Protein 4HEQ (pdb70)

B-factor: mean 12.73, std 6.83, range [4.08, 64.42]

InterPro domains:
  IPR001094 Flavodoxin-like [PR00369] (5-18)
  IPR001094 Flavodoxin-like [PR00369] (54-65)
  IPR001094 Flavodoxin-like [PR00369] (85-95)
  IPR001094 Flavodoxin-like [PR00369] (109-128)
  IPR001226 Flavodoxin, conserved site [PS00201] (6-22)
  IPR008254 Flavodoxin/nitric oxide synthase [PF00258] (6-133)
  IPR008254 Flavodoxin/nitric oxide synthase [PS50902] (4-143)
  IPR010087 Flavodoxin, short chain [TIGR01753] (5-141)
  IPR029039 Flavoprotein-like superfamily [G3DSA:3.40.50.360] (1-146)
  IPR029039 Flavoprotein-like superfamily [SSF52218] (3-142)
  IPR050619 Flavodoxin [PTHR42809] (2-120)

Foldseek 3Di:
DEEEEEEFDDPCQLVVLSVLLCVLCVVVPYHYDYYYLLPDAQAQQCPPGQEYEYEWEFDDPPDTDTRVSCVRCQVVVLRNPQAAHEYEYEYEAAPVDPCQRVVSVSSVVVSVVSHHHHQDDHYGAHPHRDSVSSNVVSVSNVVSD/DEEEEEEQDDPCQQVVLQVLLQVLCVVVPHHYDYYYLLPDAAAQQCPPGQEYEYEWEFDDDLDTDTRVSCVRCLVVNLRHPQAAHEYEYEYEAAVVDDCQRVVRVVSVVSSVVSHHDYQDHHYGAHPHRDSVSSVVVSVSNVVRD

Structure (mmCIF, N/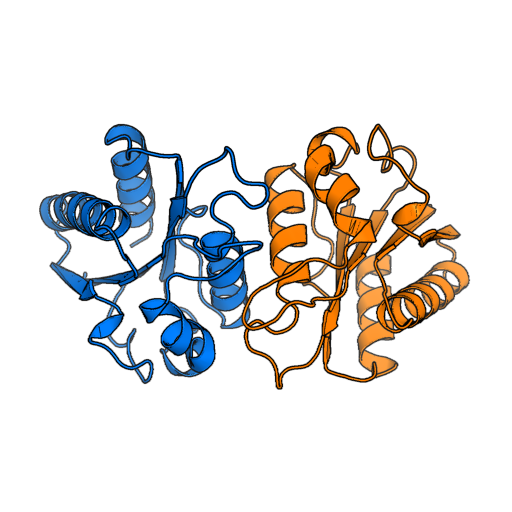CA/C/O backbone):
data_4HEQ
#
_entry.id   4HEQ
#
_cell.length_a   50.198
_cell.length_b   60.366
_cell.length_c   76.246
_cell.angle_alpha   90.00
_cell.angle_beta   90.00
_cell.angle_gamma   90.00
#
_symmetry.space_group_name_H-M   'P 21 21 21'
#
loop_
_entity.id
_entity.type
_entity.pdbx_description
1 polymer Flavodoxin
2 non-polymer 'FLAVIN MONONUCLEOTIDE'
3 water water
#
loop_
_atom_site.group_PDB
_atom_site.id
_atom_site.type_symbol
_atom_site.label_atom_id
_atom_site.label_alt_id
_atom_site.label_comp_id
_atom_site.label_asym_id
_atom_site.label_entity_id
_atom_site.label_seq_id
_atom_site.pdbx_PDB_ins_code
_atom_site.Cartn_x
_atom_site.Cartn_y
_atom_site.Cartn_z
_atom_site.occupancy
_atom_site.B_iso_or_equiv
_atom_site.auth_seq_id
_atom_site.auth_comp_id
_atom_site.auth_asym_id
_atom_site.auth_atom_id
_atom_site.pdbx_PDB_model_num
ATOM 1 N N . PRO A 1 2 ? 44.241 -20.035 47.528 1.00 23.18 2 PRO A N 1
ATOM 2 C CA . PRO A 1 2 ? 43.866 -20.408 46.148 1.00 20.74 2 PRO A CA 1
ATOM 3 C C . PRO A 1 2 ? 44.950 -20.113 45.179 1.00 18.87 2 PRO A C 1
ATOM 4 O O . PRO A 1 2 ? 45.831 -19.268 45.423 1.00 20.47 2 PRO A O 1
ATOM 8 N N . LYS A 1 3 ? 44.859 -20.791 44.021 1.00 16.05 3 LYS A N 1
ATOM 9 C CA . LYS A 1 3 ? 45.940 -20.706 43.062 1.00 15.37 3 LYS A CA 1
ATOM 10 C C . LYS A 1 3 ? 45.398 -20.170 41.707 1.00 11.46 3 LYS A C 1
ATOM 11 O O . LYS A 1 3 ? 44.262 -20.597 41.267 1.00 12.83 3 LYS A O 1
ATOM 17 N N . ALA A 1 4 ? 46.106 -19.219 41.142 1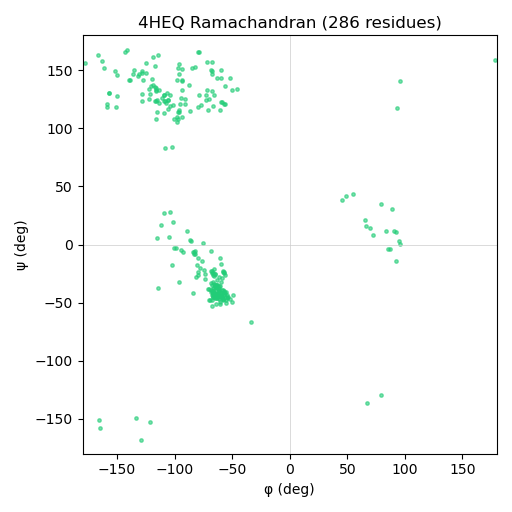.00 12.09 4 ALA A N 1
ATOM 18 C CA . ALA A 1 4 ? 45.734 -18.576 39.869 1.00 9.87 4 ALA A CA 1
ATOM 19 C C . ALA A 1 4 ? 46.848 -18.913 38.876 1.00 11.35 4 ALA A C 1
ATOM 20 O O . ALA A 1 4 ? 48.075 -18.838 39.221 1.00 11.83 4 ALA A O 1
ATOM 22 N N . LEU A 1 5 ? 46.499 -19.362 37.650 1.00 9.52 5 LEU A N 1
ATOM 23 C CA . LEU A 1 5 ? 47.429 -19.471 36.528 1.00 9.60 5 LEU A CA 1
ATOM 24 C C . LEU A 1 5 ? 47.173 -18.343 35.577 1.00 9.22 5 LEU A C 1
ATOM 25 O O . LEU A 1 5 ? 45.985 -18.108 35.218 1.00 9.01 5 LEU A O 1
ATOM 30 N N . ILE A 1 6 ? 48.199 -17.594 35.200 1.00 8.00 6 ILE A N 1
ATOM 31 C CA . ILE A 1 6 ? 48.121 -16.568 34.182 1.00 8.41 6 ILE A CA 1
ATOM 32 C C . ILE A 1 6 ? 48.999 -16.997 33.057 1.00 9.11 6 ILE A C 1
ATOM 33 O O . ILE A 1 6 ? 50.223 -17.051 33.221 1.00 11.00 6 ILE A O 1
ATOM 38 N N . VAL A 1 7 ? 48.441 -17.288 31.878 1.00 9.17 7 VAL A N 1
ATOM 39 C CA . VAL A 1 7 ? 49.144 -17.816 30.718 1.00 9.02 7 VAL A CA 1
ATOM 40 C C . VAL A 1 7 ? 49.080 -16.724 29.658 1.00 7.83 7 VAL A C 1
ATOM 41 O O . VAL A 1 7 ? 47.897 -16.436 29.267 1.00 8.45 7 VAL A O 1
ATOM 45 N N . TYR A 1 8 ? 50.169 -16.201 29.119 1.00 8.49 8 TYR A N 1
ATOM 46 C CA . TYR A 1 8 ? 50.096 -15.070 28.150 1.00 8.09 8 TYR A CA 1
ATOM 47 C C . TYR A 1 8 ? 50.856 -15.342 26.912 1.00 7.52 8 TYR A C 1
ATOM 48 O O . TYR A 1 8 ? 51.899 -15.994 26.906 1.00 8.17 8 TYR A O 1
ATOM 57 N N . GLY A 1 9 ? 50.332 -14.753 25.827 1.00 7.62 9 GLY A N 1
ATOM 58 C CA . GLY A 1 9 ? 51.061 -14.681 24.507 1.00 7.02 9 GLY A CA 1
ATOM 59 C C . GLY A 1 9 ? 51.324 -13.220 24.253 1.00 7.23 9 GLY A C 1
ATOM 60 O O . GLY A 1 9 ? 50.435 -12.399 24.282 1.00 7.48 9 GLY A O 1
ATOM 61 N N . SER A 1 10 ? 52.632 -12.907 24.050 1.00 7.77 10 SER A N 1
ATOM 62 C CA . SER A 1 10 ? 53.040 -11.507 23.874 1.00 8.89 10 SER A CA 1
ATOM 63 C C . SER A 1 10 ? 54.266 -11.443 22.993 1.00 8.94 10 SER A C 1
ATOM 64 O O . SER A 1 10 ? 55.263 -12.107 23.285 1.00 11.31 10 SER A O 1
ATOM 67 N N . THR A 1 11 ? 54.224 -10.628 21.939 1.00 8.72 11 THR A N 1
ATOM 68 C CA . THR A 1 11 ? 55.403 -10.496 21.069 1.00 10.79 11 THR A CA 1
ATOM 69 C C . THR A 1 11 ? 56.270 -9.318 21.404 1.00 11.02 11 THR A C 1
ATOM 70 O O . THR A 1 11 ? 57.519 -9.442 21.379 1.00 13.31 11 THR A O 1
ATOM 74 N N . THR A 1 12 ? 55.688 -8.252 21.885 1.00 10.92 12 THR A N 1
ATOM 75 C CA . THR A 1 12 ? 56.516 -7.035 22.289 1.00 13.51 12 THR A CA 1
ATOM 76 C C . THR A 1 12 ? 56.486 -6.718 23.741 1.00 13.76 12 THR A C 1
ATOM 77 O O . THR A 1 12 ? 57.077 -5.709 24.202 1.00 17.64 12 THR A O 1
ATOM 81 N N . GLY A 1 13 ? 55.852 -7.589 24.543 1.00 11.57 13 GLY A N 1
ATOM 82 C CA . GLY A 1 13 ? 55.900 -7.486 25.989 1.00 10.41 13 GLY A CA 1
ATOM 83 C C . GLY A 1 13 ? 54.747 -6.766 26.624 1.00 9.82 13 GLY A C 1
ATOM 84 O O . GLY A 1 13 ? 54.608 -6.658 27.833 1.00 10.69 13 GLY A O 1
ATOM 85 N N . ASN A 1 14 ? 53.794 -6.298 25.816 1.00 11.30 14 ASN A N 1
ATOM 86 C CA . ASN A 1 14 ? 52.690 -5.554 26.402 1.00 10.93 14 ASN A CA 1
ATOM 87 C C . ASN A 1 14 ? 51.726 -6.379 27.235 1.00 10.67 14 ASN A C 1
ATOM 88 O O . ASN A 1 14 ? 51.389 -6.114 28.393 1.00 11.07 14 ASN A O 1
ATOM 93 N N . THR A 1 15 ? 51.321 -7.509 26.662 1.00 10.02 15 THR A N 1
ATOM 94 C CA . THR A 1 15 ? 50.379 -8.399 27.395 1.00 9.16 15 THR A CA 1
ATOM 95 C C . THR A 1 15 ? 51.134 -9.105 28.502 1.00 8.82 15 THR A C 1
ATOM 96 O O . THR A 1 15 ? 50.546 -9.352 29.574 1.00 8.37 15 THR A O 1
ATOM 100 N N . GLU A 1 16 ? 52.433 -9.327 28.275 1.00 9.10 16 GLU A N 1
ATOM 101 C CA . GLU A 1 16 ? 53.285 -9.834 29.382 1.00 9.77 16 GLU A CA 1
ATOM 102 C C . GLU A 1 16 ? 53.280 -8.882 30.614 1.00 8.88 16 GLU A C 1
ATOM 103 O O . GLU A 1 16 ? 53.110 -9.348 31.748 1.00 9.54 16 GLU A O 1
ATOM 109 N N . GLY A 1 17 ? 53.448 -7.610 30.312 1.00 8.65 17 GLY A N 1
ATOM 110 C CA . GLY A 1 17 ? 53.466 -6.613 31.401 1.00 11.29 17 GLY A CA 1
ATOM 111 C C . GLY A 1 17 ? 52.106 -6.558 32.086 1.00 10.16 17 GLY A C 1
ATOM 112 O O . GLY A 1 17 ? 51.956 -6.408 33.271 1.00 11.28 17 GLY A O 1
ATOM 113 N N . VAL A 1 18 ? 50.999 -6.739 31.364 1.00 10.17 18 VAL A N 1
ATOM 114 C CA . VAL A 1 18 ? 49.656 -6.766 31.965 1.00 10.15 18 VAL A CA 1
ATOM 115 C C . VAL A 1 18 ? 49.520 -7.973 32.839 1.00 9.41 18 VAL A C 1
ATOM 116 O O . VAL A 1 18 ? 48.996 -7.935 33.959 1.00 9.52 18 VAL A O 1
ATOM 120 N N . ALA A 1 19 ? 49.975 -9.123 32.324 1.00 9.22 19 ALA A N 1
ATOM 121 C CA . ALA A 1 19 ? 50.012 -10.377 33.121 1.00 9.43 19 ALA A CA 1
ATOM 122 C C . ALA A 1 19 ? 50.719 -10.152 34.463 1.00 9.64 19 ALA A C 1
ATOM 123 O O . ALA A 1 19 ? 50.223 -10.584 35.521 1.00 9.40 19 ALA A O 1
ATOM 125 N N . GLU A 1 20 ? 51.880 -9.499 34.408 1.00 10.22 20 GLU A N 1
ATOM 126 C CA . GLU A 1 20 ? 52.686 -9.216 35.661 1.00 9.95 20 GLU A CA 1
ATOM 127 C C . GLU A 1 20 ? 51.858 -8.302 36.557 1.00 9.02 20 GLU A C 1
ATOM 128 O O . GLU A 1 20 ? 51.822 -8.524 37.793 1.00 10.25 20 GLU A O 1
ATOM 134 N N . ALA A 1 21 ? 51.212 -7.289 36.043 1.00 9.61 21 ALA A N 1
ATOM 135 C CA . ALA A 1 21 ? 50.458 -6.321 36.875 1.00 9.96 21 ALA A CA 1
ATOM 136 C C . ALA A 1 21 ? 49.254 -7.002 37.556 1.00 10.62 21 ALA A C 1
ATOM 137 O O . ALA A 1 21 ? 48.959 -6.778 38.710 1.00 11.48 21 ALA A O 1
ATOM 139 N N . ILE A 1 22 ? 48.545 -7.869 36.835 1.00 11.43 22 ILE A N 1
ATOM 140 C CA . ILE A 1 22 ? 47.482 -8.652 37.420 1.00 9.51 22 ILE A CA 1
ATOM 141 C C . ILE A 1 22 ? 47.973 -9.580 38.489 1.00 10.04 22 ILE A C 1
ATOM 142 O O . ILE A 1 22 ? 47.412 -9.662 39.602 1.00 9.90 22 ILE A O 1
ATOM 147 N N . ALA A 1 23 ? 49.067 -10.273 38.201 1.00 9.17 23 ALA A N 1
ATOM 148 C CA . ALA A 1 23 ? 49.669 -11.177 39.164 1.00 11.28 23 ALA A CA 1
ATOM 149 C C . ALA A 1 23 ? 50.035 -10.428 40.479 1.00 10.69 23 ALA A C 1
ATOM 150 O O . ALA A 1 23 ? 49.844 -11.028 41.551 1.00 11.42 23 ALA A O 1
ATOM 152 N N . LYS A 1 24 ? 50.601 -9.237 40.376 1.00 10.05 24 LYS A N 1
ATOM 153 C CA . LYS A 1 24 ? 50.951 -8.431 41.614 1.00 10.11 24 LYS A CA 1
ATOM 154 C C . LYS A 1 24 ? 49.720 -8.255 42.474 1.00 9.73 24 LYS A C 1
ATOM 155 O O . LYS A 1 24 ? 49.774 -8.455 43.717 1.00 10.68 24 LYS A O 1
ATOM 161 N N . THR A 1 25 ? 48.617 -7.867 41.843 1.00 9.28 25 THR A N 1
ATOM 162 C CA . THR A 1 25 ? 47.373 -7.659 42.590 1.00 10.11 25 THR A CA 1
ATOM 163 C C . THR A 1 25 ? 46.896 -8.931 43.277 1.00 9.87 25 THR A C 1
ATOM 164 O O . THR A 1 25 ? 46.593 -8.987 44.492 1.00 10.72 25 THR A O 1
ATOM 168 N N . LEU A 1 26 ? 46.818 -10.044 42.471 1.00 9.80 26 LEU A N 1
ATOM 169 C CA . LEU A 1 26 ? 46.337 -11.302 42.980 1.00 10.67 26 LEU A CA 1
ATOM 170 C C . LEU A 1 26 ? 47.191 -11.793 44.122 1.00 12.06 26 LEU A C 1
ATOM 171 O O . LEU A 1 26 ? 46.656 -12.242 45.194 1.00 11.32 26 LEU A O 1
ATOM 176 N N . ASN A 1 27 ? 48.519 -11.676 43.947 1.00 10.03 27 ASN A N 1
ATOM 177 C CA . ASN A 1 27 ? 49.474 -12.150 45.002 1.00 10.31 27 ASN A CA 1
ATOM 178 C C . ASN A 1 27 ? 49.303 -11.246 46.259 1.00 11.09 27 ASN A C 1
ATOM 179 O O . ASN A 1 27 ? 49.235 -11.788 47.359 1.00 11.91 27 ASN A O 1
ATOM 184 N N . SER A 1 28 ? 49.124 -9.923 46.080 1.00 9.77 28 SER A N 1
ATOM 185 C CA . SER A 1 28 ? 48.958 -9.042 47.283 1.00 11.20 28 SER A CA 1
ATOM 186 C C . SER A 1 28 ? 47.666 -9.358 48.005 1.00 11.58 28 SER A C 1
ATOM 187 O O . SER A 1 28 ? 47.556 -9.179 49.245 1.00 12.90 28 SER A O 1
ATOM 190 N N . GLU A 1 29 ? 46.653 -9.887 47.310 1.00 11.90 29 GLU A N 1
ATOM 191 C CA . GLU A 1 29 ? 45.347 -10.290 47.892 1.00 14.18 29 GLU A CA 1
ATOM 192 C C . GLU A 1 29 ? 45.383 -11.764 48.371 1.00 12.25 29 GLU A C 1
ATOM 193 O O . GLU A 1 29 ? 44.299 -12.357 48.626 1.00 17.47 29 GLU A O 1
ATOM 199 N N . GLY A 1 30 ? 46.541 -12.398 48.441 1.00 12.25 30 GLY A N 1
ATOM 200 C CA . GLY A 1 30 ? 46.618 -13.750 49.020 1.00 12.90 30 GLY A CA 1
ATOM 201 C C . GLY A 1 30 ? 46.562 -14.955 48.135 1.00 14.55 30 GLY A C 1
ATOM 202 O O . GLY A 1 30 ? 46.676 -16.122 48.620 1.00 17.52 30 GLY A O 1
ATOM 203 N N . MET A 1 31 ? 46.513 -14.738 46.823 1.00 12.78 31 MET A N 1
ATOM 204 C CA . MET A 1 31 ? 46.581 -15.875 45.884 1.00 12.88 31 MET A CA 1
ATOM 205 C C . MET A 1 31 ? 48.004 -16.308 45.658 1.00 15.51 31 MET A C 1
ATOM 206 O O . MET A 1 31 ? 48.968 -15.496 45.778 1.00 16.65 31 MET A O 1
ATOM 211 N N . GLU A 1 32 ? 48.197 -17.574 45.325 1.00 15.18 32 GLU A N 1
ATOM 212 C CA . GLU A 1 32 ? 49.483 -18.015 44.848 1.00 15.41 32 GLU A CA 1
ATOM 213 C C . GLU A 1 32 ? 49.361 -17.995 43.309 1.00 14.68 32 GLU A C 1
ATOM 214 O O . GLU A 1 32 ? 48.508 -18.695 42.788 1.00 15.98 32 GLU A O 1
ATOM 220 N N . THR A 1 33 ? 50.112 -17.123 42.698 1.00 13.18 33 THR A N 1
ATOM 221 C CA . THR A 1 33 ? 49.958 -16.938 41.230 1.00 14.00 33 THR A CA 1
ATOM 222 C C . THR A 1 33 ? 51.107 -17.530 40.464 1.00 13.90 33 THR A C 1
ATOM 223 O O . THR A 1 33 ? 52.279 -17.152 40.708 1.00 19.18 33 THR A O 1
ATOM 227 N N . THR A 1 34 ? 50.808 -18.318 39.466 1.00 11.71 34 THR A N 1
ATOM 228 C CA . THR A 1 34 ? 51.878 -18.845 38.573 1.00 12.16 34 THR A CA 1
ATOM 229 C C . THR A 1 34 ? 51.764 -18.066 37.254 1.00 11.11 34 THR A C 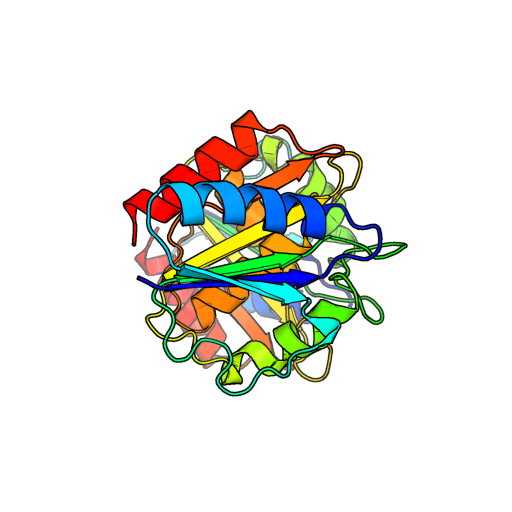1
ATOM 230 O O . THR A 1 34 ? 50.585 -18.053 36.677 1.00 11.35 34 THR A O 1
ATOM 234 N N . VAL A 1 35 ? 52.781 -17.409 36.766 1.00 9.87 35 VAL A N 1
ATOM 235 C CA . VAL A 1 35 ? 52.758 -16.692 35.531 1.00 11.05 35 VAL A CA 1
ATOM 236 C C . VAL A 1 35 ? 53.581 -17.415 34.541 1.00 11.24 35 VAL A C 1
ATOM 237 O O . VAL A 1 35 ? 54.763 -17.711 34.798 1.00 12.13 35 VAL A O 1
ATOM 241 N N . VAL A 1 36 ? 53.062 -17.693 33.365 1.00 10.77 36 VAL A N 1
ATOM 242 C CA . VAL A 1 36 ? 53.814 -18.444 32.382 1.00 11.81 36 VAL A CA 1
ATOM 243 C C . VAL A 1 36 ? 53.591 -17.871 31.012 1.00 9.32 36 VAL A C 1
ATOM 244 O O . VAL A 1 36 ? 52.438 -17.512 30.613 1.00 8.86 36 VAL A O 1
ATOM 248 N N . ASN A 1 37 ? 54.633 -17.841 30.206 1.00 9.01 37 ASN A N 1
ATOM 249 C CA . ASN A 1 37 ? 54.513 -17.517 28.791 1.00 8.06 37 ASN A CA 1
ATOM 250 C C . ASN A 1 37 ? 54.012 -18.735 28.062 1.00 8.79 37 ASN A C 1
ATOM 251 O O . ASN A 1 37 ? 54.559 -19.875 28.196 1.00 8.98 37 ASN A O 1
ATOM 256 N N . VAL A 1 38 ? 52.949 -18.526 27.272 1.00 7.77 38 VAL A N 1
ATOM 257 C CA . VAL A 1 38 ? 52.358 -19.624 26.517 1.00 8.53 38 VAL A CA 1
ATOM 258 C C . VAL A 1 38 ? 53.382 -20.289 25.570 1.00 8.02 38 VAL A C 1
ATOM 259 O O . VAL A 1 38 ? 53.223 -21.496 25.236 1.00 9.43 38 VAL A O 1
ATOM 263 N N . ALA A 1 39 ? 54.446 -19.579 25.157 1.00 8.38 39 ALA A N 1
ATOM 264 C CA . ALA A 1 39 ? 55.520 -20.219 24.353 1.00 8.60 39 ALA A CA 1
ATOM 265 C C . ALA A 1 39 ? 56.126 -21.411 25.087 1.00 10.83 39 ALA A C 1
ATOM 266 O O . ALA A 1 39 ? 56.670 -22.273 24.363 1.00 12.95 39 ALA A O 1
ATOM 268 N N . ASP A 1 40 ? 56.050 -21.463 26.394 1.00 10.88 40 ASP A N 1
ATOM 269 C CA . ASP A 1 40 ? 56.779 -22.504 27.169 1.00 12.66 40 ASP A CA 1
ATOM 270 C C . ASP A 1 40 ? 55.884 -23.663 27.563 1.00 15.77 40 ASP A C 1
ATOM 271 O O . ASP A 1 40 ? 56.388 -24.575 28.255 1.00 19.40 40 ASP A O 1
ATOM 276 N N . VAL A 1 41 ? 54.594 -23.655 27.264 1.00 13.36 41 VAL A N 1
ATOM 277 C CA . VAL A 1 41 ? 53.679 -24.677 27.779 1.00 14.83 41 VAL A CA 1
ATOM 278 C C . VAL A 1 41 ? 53.165 -25.502 26.643 1.00 12.87 41 VAL A C 1
ATOM 279 O O . VAL A 1 41 ? 53.234 -25.114 25.527 1.00 15.19 41 VAL A O 1
ATOM 283 N N . THR A 1 42 ? 52.604 -26.680 26.954 1.00 13.94 42 THR A N 1
ATOM 284 C CA . THR A 1 42 ? 51.731 -27.406 26.051 1.00 14.13 42 THR A CA 1
ATOM 285 C C . THR A 1 42 ? 50.324 -27.540 26.663 1.00 10.80 42 THR A C 1
ATOM 286 O O . THR A 1 42 ? 50.171 -27.405 27.866 1.00 12.72 42 THR A O 1
ATOM 290 N N . ALA A 1 43 ? 49.299 -27.669 25.835 1.00 11.19 43 ALA A N 1
ATOM 291 C CA . ALA A 1 43 ? 47.931 -27.608 26.278 1.00 9.78 43 ALA A CA 1
ATOM 292 C C . ALA A 1 43 ? 47.494 -28.661 27.310 1.00 8.59 43 ALA A C 1
ATOM 293 O O . ALA A 1 43 ? 46.738 -28.378 28.211 1.00 8.66 43 ALA A O 1
ATOM 295 N N . PRO A 1 44 ? 47.887 -29.956 27.116 1.00 9.05 44 PRO A N 1
ATOM 296 C CA . PRO A 1 44 ? 47.231 -30.999 27.919 1.00 9.31 44 PRO A CA 1
ATOM 297 C C . PRO A 1 44 ? 47.322 -30.817 29.386 1.00 10.47 44 PRO A C 1
ATOM 298 O O . PRO A 1 44 ? 48.410 -30.710 29.951 1.00 10.15 44 PRO A O 1
ATOM 302 N N . GLY A 1 45 ? 46.155 -30.730 30.040 1.00 9.79 45 GLY A N 1
ATOM 303 C CA . GLY A 1 45 ? 46.175 -30.586 31.487 1.00 11.12 45 GLY A CA 1
ATOM 304 C C . GLY A 1 45 ? 46.619 -29.255 32.082 1.00 10.22 45 GLY A C 1
ATOM 305 O O . GLY A 1 45 ? 46.774 -29.145 33.303 1.00 11.28 45 GLY A O 1
ATOM 306 N N . LEU A 1 46 ? 46.807 -28.255 31.214 1.00 9.64 46 LEU A N 1
ATOM 307 C CA . LEU A 1 46 ? 47.332 -26.942 31.676 1.00 10.04 46 LEU A CA 1
ATOM 308 C C . LEU A 1 46 ? 46.597 -26.398 32.898 1.00 9.32 46 LEU A C 1
ATOM 309 O O . LEU A 1 46 ? 47.233 -25.818 33.775 1.00 9.59 46 LEU A O 1
ATOM 314 N N . ALA A 1 47 ? 45.270 -26.485 32.913 1.00 9.79 47 ALA A N 1
ATOM 315 C CA . ALA A 1 47 ? 44.492 -25.824 33.957 1.00 9.71 47 ALA A CA 1
ATOM 316 C C . ALA A 1 47 ? 44.385 -26.616 35.244 1.00 11.17 47 ALA A C 1
ATOM 317 O O . ALA A 1 47 ? 43.756 -26.117 36.188 1.00 11.42 47 ALA A O 1
ATOM 319 N N . GLU A 1 48 ? 44.879 -27.845 35.242 1.00 11.37 48 GLU A N 1
ATOM 320 C CA . GLU A 1 48 ? 44.590 -28.717 36.377 1.00 12.79 48 GLU A CA 1
ATOM 321 C C . GLU A 1 48 ? 45.242 -28.242 37.641 1.00 12.50 48 GLU A C 1
ATOM 322 O O . GLU A 1 48 ? 46.344 -27.816 37.669 1.00 11.92 48 GLU A O 1
ATOM 328 N N . GLY A 1 49 ? 44.400 -28.211 38.696 1.00 15.79 49 GLY A N 1
ATOM 329 C CA . GLY A 1 49 ? 44.783 -27.710 39.996 1.00 18.63 49 GLY A CA 1
ATOM 330 C C . GLY A 1 49 ? 44.667 -26.236 40.249 1.00 20.80 49 GLY A C 1
ATOM 331 O O . GLY A 1 49 ? 44.990 -25.750 41.362 1.00 21.54 49 GLY A O 1
ATOM 332 N N . TYR A 1 50 ? 44.278 -25.430 39.227 1.00 13.53 50 TYR A N 1
ATOM 333 C CA . TYR A 1 50 ? 44.119 -24.003 39.490 1.00 12.43 50 TYR A CA 1
ATOM 334 C C . TYR A 1 50 ? 42.715 -23.675 39.783 1.00 12.04 50 TYR A C 1
ATOM 335 O O . TYR A 1 50 ? 41.816 -24.215 39.167 1.00 12.76 50 TYR A O 1
ATOM 344 N N . ASP A 1 51 ? 42.530 -22.677 40.661 1.00 11.49 51 ASP A N 1
ATOM 345 C CA . ASP A 1 51 ? 41.181 -22.206 41.011 1.00 13.25 51 ASP A CA 1
ATOM 346 C C . ASP A 1 51 ? 40.659 -21.247 39.968 1.00 11.60 51 ASP A C 1
ATOM 347 O O . ASP A 1 51 ? 39.432 -21.096 39.816 1.00 12.05 51 ASP A O 1
ATOM 352 N N . VAL A 1 52 ? 41.568 -20.545 39.284 1.00 9.71 52 VAL A N 1
ATOM 353 C CA . VAL A 1 52 ? 41.176 -19.674 38.193 1.00 8.94 52 VAL A CA 1
ATOM 354 C C . VAL A 1 52 ? 42.324 -19.652 37.220 1.00 8.68 52 VAL A C 1
ATOM 355 O O . VAL A 1 52 ? 43.546 -19.733 37.549 1.00 9.49 52 VAL A O 1
ATOM 359 N N . VAL A 1 53 ? 41.958 -19.548 35.927 1.00 7.99 53 VAL A N 1
ATOM 360 C CA . VAL A 1 53 ? 42.944 -19.484 34.822 1.00 7.50 53 VAL A CA 1
ATOM 361 C C . VAL A 1 53 ? 42.692 -18.223 34.079 1.00 7.05 53 VAL A C 1
ATOM 362 O O . VAL A 1 53 ? 41.529 -18.005 33.575 1.00 7.24 53 VAL A O 1
ATOM 366 N N . LEU A 1 54 ? 43.684 -17.356 33.901 1.00 6.41 54 LEU A N 1
ATOM 367 C CA . LEU A 1 54 ? 43.564 -16.146 33.139 1.00 6.80 54 LEU A CA 1
ATOM 368 C C . LEU A 1 54 ? 44.362 -16.314 31.867 1.00 6.67 54 LEU A C 1
ATOM 369 O O . LEU A 1 54 ? 45.609 -16.648 31.930 1.00 7.40 54 LEU A O 1
ATOM 374 N N . LEU A 1 55 ? 43.706 -16.140 30.716 1.00 6.29 55 LEU A N 1
ATOM 375 C CA . LEU A 1 55 ? 44.310 -16.326 29.380 1.00 5.95 55 LEU A CA 1
ATOM 376 C C . LEU A 1 55 ? 44.541 -14.981 28.772 1.00 6.43 55 LEU A C 1
ATOM 377 O O . LEU A 1 55 ? 43.585 -14.250 28.590 1.00 6.42 55 LEU A O 1
ATOM 382 N N . GLY A 1 56 ? 45.800 -14.626 28.522 1.00 6.29 56 GLY A N 1
ATOM 383 C CA . GLY A 1 56 ? 46.145 -13.293 27.967 1.00 6.03 56 GLY A CA 1
ATOM 384 C C . GLY A 1 56 ? 46.710 -13.435 26.562 1.00 6.00 56 GLY A C 1
ATOM 385 O O . GLY A 1 56 ? 47.601 -14.282 26.331 1.00 7.04 56 GLY A O 1
ATOM 386 N N . CYS A 1 57 ? 46.230 -12.617 25.625 1.00 5.94 57 CYS A N 1
ATOM 387 C CA . CYS A 1 57 ? 46.744 -12.766 24.285 1.00 6.15 57 CYS A CA 1
ATOM 388 C C . CYS A 1 57 ? 46.545 -11.494 23.537 1.00 6.23 57 CYS A C 1
ATOM 389 O O . CYS A 1 57 ? 45.405 -11.009 23.386 1.00 7.20 57 CYS A O 1
ATOM 392 N N . SER A 1 58 ? 47.626 -10.989 22.871 1.00 6.81 58 SER A N 1
ATOM 393 C CA . SER A 1 58 ? 47.518 -9.862 22.031 1.00 6.06 58 SER A CA 1
ATOM 394 C C . SER A 1 58 ? 46.924 -10.215 20.635 1.00 6.09 58 SER A C 1
ATOM 395 O O . SER A 1 58 ? 46.925 -11.388 20.207 1.00 5.72 58 SER A O 1
ATOM 398 N N . THR A 1 59 ? 46.517 -9.178 19.899 1.00 5.30 59 THR A N 1
ATOM 399 C CA . THR A 1 59 ? 45.952 -9.344 18.527 1.00 6.17 59 THR A CA 1
ATOM 400 C C . THR A 1 59 ? 46.929 -8.855 17.528 1.00 6.77 59 THR A C 1
ATOM 401 O O . THR A 1 59 ? 47.385 -7.704 17.597 1.00 6.51 59 THR A O 1
ATOM 405 N N . TRP A 1 60 ? 47.295 -9.722 16.604 1.00 8.63 60 TRP A N 1
ATOM 406 C CA . TRP A 1 60 ? 48.268 -9.414 15.596 1.00 9.75 60 TRP A CA 1
ATOM 407 C C . TRP A 1 60 ? 47.559 -9.608 14.277 1.00 9.79 60 TRP A C 1
ATOM 408 O O . TRP A 1 60 ? 46.320 -9.501 14.126 1.00 9.50 60 TRP A O 1
ATOM 419 N N . GLY A 1 61 ? 48.392 -9.931 13.262 1.00 10.23 61 GLY A N 1
ATOM 420 C CA . GLY A 1 61 ? 47.901 -10.158 11.892 1.00 11.84 61 GLY A CA 1
ATOM 421 C C . GLY A 1 61 ? 47.966 -8.881 11.085 1.00 14.82 61 GLY A C 1
ATOM 422 O O . GLY A 1 61 ? 47.424 -7.822 11.425 1.00 12.51 61 GLY A O 1
ATOM 423 N N . ASP A 1 62 ? 48.784 -8.975 10.034 1.00 15.55 62 ASP A N 1
ATOM 424 C CA . ASP A 1 62 ? 49.131 -7.895 9.099 1.00 21.69 62 ASP A CA 1
ATOM 425 C C . ASP A 1 62 ? 47.902 -7.319 8.480 1.00 22.07 62 ASP A C 1
ATOM 426 O O . ASP A 1 62 ? 47.819 -6.104 8.308 1.00 24.51 62 ASP A O 1
ATOM 431 N N . ASP A 1 63 ? 46.942 -8.179 8.108 1.00 20.29 63 ASP A N 1
ATOM 432 C CA . ASP A 1 63 ? 45.795 -7.761 7.351 1.00 21.35 63 ASP A CA 1
ATOM 433 C C . ASP A 1 63 ? 44.468 -7.901 8.142 1.00 16.48 63 ASP A C 1
ATOM 434 O O . ASP A 1 63 ? 43.607 -6.981 8.174 1.00 19.82 63 ASP A O 1
ATOM 439 N N . GLU A 1 64 ? 44.405 -8.969 8.923 1.00 13.24 64 GLU A N 1
ATOM 440 C CA . GLU A 1 64 ? 43.118 -9.418 9.535 1.00 12.82 64 GLU A CA 1
ATOM 441 C C . GLU A 1 64 ? 43.309 -9.746 11.081 1.00 9.83 64 GLU A C 1
ATOM 442 O O . GLU A 1 64 ? 44.223 -9.213 11.691 1.00 12.59 64 GLU A O 1
ATOM 448 N N . ILE A 1 65 ? 42.496 -10.721 11.577 1.00 9.20 65 ILE A N 1
ATOM 449 C CA . ILE A 1 65 ? 42.738 -11.112 13.022 1.00 8.88 65 ILE A CA 1
ATOM 450 C C . ILE A 1 65 ? 43.677 -12.309 13.077 1.00 7.50 65 ILE A C 1
ATOM 451 O O . ILE A 1 65 ? 43.370 -13.384 12.461 1.00 8.09 65 ILE A O 1
ATOM 456 N N . GLU A 1 66 ? 44.754 -12.198 13.807 1.00 7.27 66 GLU A N 1
ATOM 457 C CA . GLU A 1 66 ? 45.563 -13.340 14.187 1.00 7.52 66 GLU A CA 1
ATOM 458 C C . GLU A 1 66 ? 45.749 -13.328 15.650 1.00 7.46 66 GLU A C 1
ATOM 459 O O . GLU A 1 66 ? 45.988 -12.235 16.273 1.00 7.84 66 GLU A O 1
ATOM 465 N N . LEU A 1 67 ? 45.734 -14.475 16.326 1.00 6.04 67 LEU A N 1
ATOM 466 C CA . LEU A 1 67 ? 46.245 -14.532 17.681 1.00 7.23 67 LEU A CA 1
ATOM 467 C C . LEU A 1 67 ? 47.776 -14.337 17.654 1.00 7.01 67 LEU A C 1
ATOM 468 O O . LEU A 1 67 ? 48.426 -14.777 16.756 1.00 8.24 67 LEU A O 1
ATOM 473 N N . GLN A 1 68 ? 48.265 -13.771 18.716 1.00 6.67 68 GLN A N 1
ATOM 474 C CA . GLN A 1 68 ? 49.714 -13.771 18.985 1.00 6.83 68 GLN A CA 1
ATOM 475 C C . GLN A 1 68 ? 50.236 -15.187 18.744 1.00 7.66 68 GLN A C 1
ATOM 476 O O . GLN A 1 68 ? 49.628 -16.203 19.123 1.00 7.31 68 GLN A O 1
ATOM 482 N N . GLU A 1 69 ? 51.358 -15.311 18.030 1.00 7.75 69 GLU A N 1
ATOM 483 C CA . GLU A 1 69 ? 51.783 -16.586 17.469 1.00 8.28 69 GLU A CA 1
ATOM 484 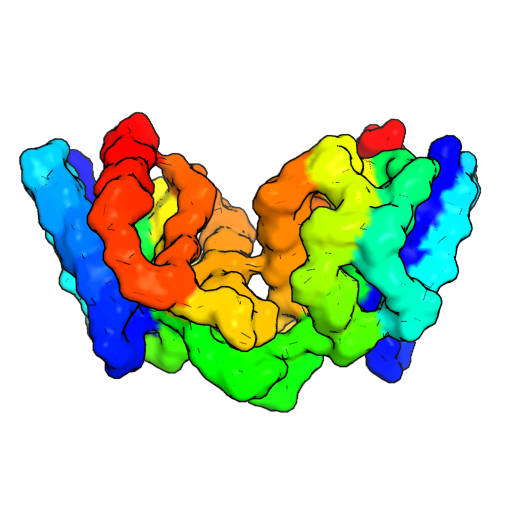C C . GLU A 1 69 ? 52.031 -17.701 18.425 1.00 7.80 69 GLU A C 1
ATOM 485 O O . GLU A 1 69 ? 51.765 -18.846 18.115 1.00 9.85 69 GLU A O 1
ATOM 491 N N . ASP A 1 70 ? 52.496 -17.391 19.634 1.00 7.12 70 ASP A N 1
ATOM 492 C CA . ASP A 1 70 ? 52.719 -18.478 20.569 1.00 9.12 70 ASP A CA 1
ATOM 493 C C . ASP A 1 70 ? 51.412 -19.026 21.146 1.00 7.66 70 ASP A C 1
ATOM 494 O O . ASP A 1 70 ? 51.352 -20.155 21.598 1.00 7.96 70 ASP A O 1
ATOM 499 N N . PHE A 1 71 ? 50.346 -18.216 21.103 1.00 7.20 71 PHE A N 1
ATOM 500 C CA . PHE A 1 71 ? 49.065 -18.634 21.688 1.00 6.76 71 PHE A CA 1
ATOM 501 C C . PHE A 1 71 ? 48.363 -19.550 20.736 1.00 6.29 71 PHE A C 1
ATOM 502 O O . PHE A 1 71 ? 47.551 -20.387 21.189 1.00 7.39 71 PHE A O 1
ATOM 510 N N . VAL A 1 72 ? 48.591 -19.473 19.459 1.00 6.73 72 VAL A N 1
ATOM 511 C CA . VAL A 1 72 ? 47.834 -20.237 18.468 1.00 8.45 72 VAL A CA 1
ATOM 512 C C . VAL A 1 72 ? 47.752 -21.717 18.797 1.00 8.55 72 VAL A C 1
ATOM 513 O O . VAL A 1 72 ? 46.636 -22.310 18.768 1.00 8.09 72 VAL A O 1
ATOM 517 N N . PRO A 1 73 ? 48.864 -22.419 19.119 1.00 8.58 73 PRO A N 1
ATOM 518 C CA . PRO A 1 73 ? 48.755 -23.850 19.388 1.00 8.65 73 PRO A CA 1
ATOM 519 C C . PRO A 1 73 ? 47.968 -24.129 20.653 1.00 8.94 73 PRO A C 1
ATOM 520 O O . PRO A 1 73 ? 47.255 -25.154 20.668 1.00 11.25 73 PRO A O 1
ATOM 524 N N . LEU A 1 74 ? 48.011 -23.276 21.666 1.00 8.40 74 LEU A N 1
ATOM 525 C CA . LEU A 1 74 ? 47.186 -23.468 22.838 1.00 8.66 74 LEU A CA 1
ATOM 526 C C . LEU A 1 74 ? 45.696 -23.327 22.433 1.00 8.09 74 LEU A C 1
ATOM 527 O O . LEU A 1 74 ? 44.821 -24.134 22.864 1.00 9.01 74 LEU A O 1
ATOM 532 N N . TYR A 1 75 ? 45.367 -22.317 21.661 1.00 7.32 75 TYR A N 1
ATOM 533 C CA . TYR A 1 75 ? 43.972 -22.118 21.204 1.00 7.59 75 TYR A CA 1
ATOM 534 C C . TYR A 1 75 ? 43.535 -23.355 20.422 1.00 7.68 75 TYR A C 1
ATOM 535 O O . TYR A 1 75 ? 42.416 -23.843 20.655 1.00 8.11 75 TYR A O 1
ATOM 544 N N . GLU A 1 76 ? 44.362 -23.860 19.522 1.00 7.76 76 GLU A N 1
ATOM 545 C CA . GLU A 1 76 ? 43.983 -24.955 18.677 1.00 9.57 76 GLU A CA 1
ATOM 546 C C . GLU A 1 76 ? 43.721 -26.196 19.518 1.00 10.15 76 GLU A C 1
ATOM 547 O O . GLU A 1 76 ? 42.794 -26.969 19.179 1.00 10.68 76 GLU A O 1
ATOM 553 N N . ASP A 1 77 ? 44.443 -26.427 20.597 1.00 8.56 77 ASP A N 1
ATOM 554 C CA . ASP A 1 77 ? 44.282 -27.606 21.433 1.00 9.37 77 ASP A CA 1
ATOM 555 C C . ASP A 1 77 ? 43.658 -27.270 22.785 1.00 8.43 77 ASP A C 1
ATOM 556 O O . ASP A 1 77 ? 43.886 -27.948 23.782 1.00 8.27 77 ASP A O 1
ATOM 561 N N . LEU A 1 78 ? 42.870 -26.202 22.846 1.00 7.42 78 LEU A N 1
ATOM 562 C CA . LEU A 1 78 ? 42.374 -25.735 24.113 1.00 7.35 78 LEU A CA 1
ATOM 563 C C . LEU A 1 78 ? 41.446 -26.765 24.739 1.00 6.78 78 LEU A C 1
ATOM 564 O O . LEU A 1 78 ? 41.267 -26.739 25.965 1.00 6.75 78 LEU A O 1
ATOM 569 N N . ASP A 1 79 ? 40.848 -27.578 23.899 1.00 6.94 79 ASP A N 1
ATOM 570 C CA . ASP A 1 79 ? 40.002 -28.678 24.403 1.00 8.19 79 ASP A CA 1
ATOM 571 C C . ASP A 1 79 ? 40.710 -29.670 25.293 1.00 8.40 79 ASP A C 1
ATOM 572 O O . ASP A 1 79 ? 40.033 -30.418 26.017 1.00 8.21 79 ASP A O 1
ATOM 577 N N . ARG A 1 80 ? 42.037 -29.713 25.290 1.00 7.73 80 ARG A N 1
ATOM 578 C CA . ARG A 1 80 ? 42.802 -30.609 26.126 1.00 8.15 80 ARG A CA 1
ATOM 579 C C . ARG A 1 80 ? 43.234 -29.958 27.432 1.00 8.38 80 ARG A C 1
ATOM 580 O O . ARG A 1 80 ? 43.873 -30.621 28.268 1.00 8.01 80 ARG A O 1
ATOM 588 N N . ALA A 1 81 ? 42.980 -28.665 27.635 1.00 7.51 81 ALA A N 1
ATOM 589 C CA . ALA A 1 81 ? 43.566 -27.908 28.723 1.00 8.15 81 ALA A CA 1
ATOM 590 C C . ALA A 1 81 ? 42.844 -28.058 30.069 1.00 9.45 81 ALA A C 1
ATOM 591 O O . ALA A 1 81 ? 43.371 -27.598 31.091 1.00 11.93 81 ALA A O 1
ATOM 593 N N . GLY A 1 82 ? 41.719 -28.746 30.115 1.00 8.86 82 GLY A N 1
ATOM 594 C CA . GLY A 1 82 ? 40.948 -28.977 31.381 1.00 8.71 82 GLY A CA 1
ATOM 595 C C . GLY A 1 82 ? 40.104 -27.784 31.784 1.00 8.33 82 GLY A C 1
ATOM 596 O O . GLY A 1 82 ? 39.990 -27.559 32.962 1.00 9.87 82 GLY A O 1
ATOM 597 N N . LEU A 1 83 ? 39.540 -27.030 30.854 1.00 7.26 83 LEU A N 1
ATOM 598 C CA . LEU A 1 83 ? 38.742 -25.882 31.195 1.00 7.29 83 LEU A CA 1
ATOM 599 C C . LEU A 1 83 ? 37.281 -26.154 31.582 1.00 7.58 83 LEU A C 1
ATOM 600 O O . LEU A 1 83 ? 36.618 -25.252 32.048 1.00 8.17 83 LEU A O 1
ATOM 605 N N . LYS A 1 84 ? 36.802 -27.363 31.421 1.00 8.04 84 LYS A N 1
ATOM 606 C CA . LYS A 1 84 ? 35.387 -27.656 31.791 1.00 9.06 84 LYS A CA 1
ATOM 607 C C . LYS A 1 84 ? 35.163 -27.358 33.276 1.00 8.77 84 LYS A C 1
ATOM 608 O O . LYS A 1 84 ? 35.895 -27.862 34.124 1.00 9.49 84 LYS A O 1
ATOM 614 N N . ASP A 1 85 ? 34.200 -26.464 33.533 1.00 8.59 85 ASP A N 1
ATOM 615 C CA . ASP A 1 85 ? 33.823 -26.068 34.941 1.00 9.18 85 ASP A CA 1
ATOM 616 C C . ASP A 1 85 ? 34.920 -25.266 35.573 1.00 8.90 85 ASP A C 1
ATOM 617 O O . ASP A 1 85 ? 34.839 -25.055 36.801 1.00 11.09 85 ASP A O 1
ATOM 622 N N . LYS A 1 86 ? 35.880 -24.760 34.854 1.00 8.31 86 LYS A N 1
ATOM 623 C CA . LYS A 1 86 ? 36.974 -23.968 35.429 1.00 9.97 86 LYS A CA 1
ATOM 624 C C . LYS A 1 86 ? 36.605 -22.520 35.340 1.00 8.70 86 LYS A C 1
ATOM 625 O O . LYS A 1 86 ? 36.051 -22.080 34.336 1.00 9.90 86 LYS A O 1
ATOM 631 N N . LYS A 1 87 ? 36.914 -21.737 36.351 1.00 8.11 87 LYS A N 1
ATOM 632 C CA . LYS A 1 87 ? 36.770 -20.271 36.311 1.00 7.91 87 LYS A CA 1
ATOM 633 C C . LYS A 1 87 ? 37.892 -19.702 35.398 1.00 7.37 87 LYS A C 1
ATOM 634 O O . LYS A 1 87 ? 39.107 -20.020 35.634 1.00 8.33 87 LYS A O 1
ATOM 640 N N . VAL A 1 88 ? 37.514 -18.935 34.372 1.00 6.99 88 VAL A N 1
ATOM 641 C CA . VAL A 1 88 ? 38.455 -18.419 33.400 1.00 6.60 88 VAL A CA 1
ATOM 642 C C . VAL A 1 88 ? 38.195 -16.922 33.204 1.00 7.02 88 VAL A C 1
ATOM 643 O O . VAL A 1 88 ? 37.013 -16.440 33.280 1.00 7.80 88 VAL A O 1
ATOM 647 N N . GLY A 1 89 ? 39.240 -16.118 32.984 1.00 6.66 89 GLY A N 1
ATOM 648 C CA . GLY A 1 89 ? 39.113 -14.805 32.525 1.00 6.91 89 GLY A CA 1
ATOM 649 C C . GLY A 1 89 ? 39.999 -14.608 31.341 1.00 6.56 89 GLY A C 1
ATOM 650 O O . GLY A 1 89 ? 41.076 -15.210 31.290 1.00 7.20 89 GLY A O 1
ATOM 651 N N . VAL A 1 90 ? 39.613 -13.772 30.386 1.00 6.48 90 VAL A N 1
ATOM 652 C CA . VAL A 1 90 ? 40.422 -13.532 29.178 1.00 6.42 90 VAL A CA 1
ATOM 653 C C . VAL A 1 90 ? 40.805 -12.083 29.125 1.00 6.61 90 VAL A C 1
ATOM 654 O O . VAL A 1 90 ? 39.925 -11.209 29.338 1.00 7.08 90 VAL A O 1
ATOM 658 N N . PHE A 1 91 ? 42.059 -11.790 28.778 1.00 6.72 91 PHE A N 1
ATOM 659 C CA . PHE A 1 91 ? 42.485 -10.422 28.617 1.00 6.43 91 PHE A CA 1
ATOM 660 C C . PHE A 1 91 ? 43.460 -10.345 27.457 1.00 6.76 91 PHE A C 1
ATOM 661 O O . PHE A 1 91 ? 43.992 -11.362 26.978 1.00 6.70 91 PHE A O 1
ATOM 669 N N . GLY A 1 92 ? 43.714 -9.137 27.006 1.00 7.60 92 GLY A N 1
ATOM 670 C CA . GLY A 1 92 ? 44.634 -9.027 25.918 1.00 7.86 92 GLY A CA 1
ATOM 671 C C . GLY A 1 92 ? 44.882 -7.582 25.524 1.00 7.45 92 GLY A C 1
ATOM 672 O O . GLY A 1 92 ? 44.011 -6.725 25.746 1.00 9.05 92 GLY A O 1
ATOM 673 N N . CYS A 1 93 ? 46.014 -7.334 24.902 1.00 7.92 93 CYS A N 1
ATOM 674 C CA . CYS A 1 93 ? 46.320 -6.042 24.322 1.00 7.63 93 CYS A CA 1
ATOM 675 C C . CYS A 1 93 ? 45.961 -5.926 22.852 1.00 7.57 93 CYS A C 1
ATOM 676 O O . CYS A 1 93 ? 46.106 -6.901 22.114 1.00 6.94 93 CYS A O 1
ATOM 679 N N . GLY A 1 94 ? 45.655 -4.695 22.458 1.00 7.42 94 GLY A N 1
ATOM 680 C CA . GLY A 1 94 ? 45.377 -4.409 21.068 1.00 7.77 94 GLY A CA 1
ATOM 681 C C . GLY A 1 94 ? 45.409 -2.907 20.808 1.00 7.35 94 GLY A C 1
ATOM 682 O O . GLY A 1 94 ? 46.053 -2.155 21.582 1.00 7.72 94 GLY A O 1
ATOM 683 N N . ASP A 1 95 ? 44.650 -2.470 19.839 1.00 7.03 95 ASP A N 1
ATOM 684 C CA . ASP A 1 95 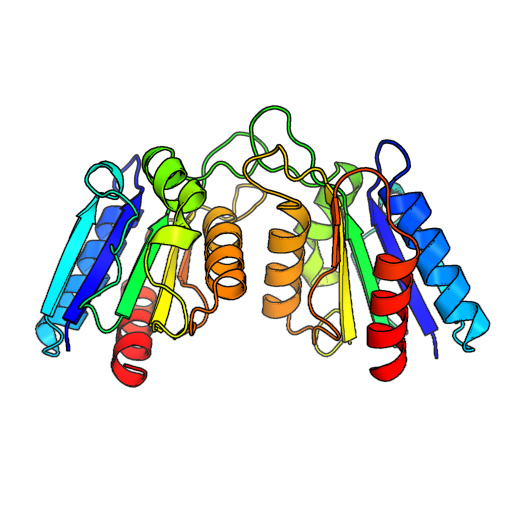? 44.680 -1.062 19.421 1.00 7.53 95 ASP A CA 1
ATOM 685 C C . ASP A 1 95 ? 43.387 -0.800 18.702 1.00 7.84 95 ASP A C 1
ATOM 686 O O . ASP A 1 95 ? 43.110 -1.396 17.680 1.00 7.62 95 ASP A O 1
ATOM 691 N N . SER A 1 96 ? 42.572 0.135 19.241 1.00 7.82 96 SER A N 1
ATOM 692 C CA . SER A 1 96 ? 41.242 0.355 18.723 1.00 9.34 96 SER A CA 1
ATOM 693 C C . SER A 1 96 ? 41.245 1.116 17.415 1.00 8.72 96 SER A C 1
ATOM 694 O O . SER A 1 96 ? 40.194 1.314 16.848 1.00 12.35 96 SER A O 1
ATOM 697 N N . SER A 1 97 ? 42.417 1.461 16.891 1.00 9.37 97 SER A N 1
ATOM 698 C CA . SER A 1 97 ? 42.560 1.969 15.473 1.00 10.16 97 SER A CA 1
ATOM 699 C C . SER A 1 97 ? 42.260 0.879 14.503 1.00 9.62 97 SER A C 1
ATOM 700 O O . SER A 1 97 ? 42.051 1.125 13.314 1.00 13.37 97 SER A O 1
ATOM 703 N N . TYR A 1 98 ? 42.389 -0.428 14.930 1.00 8.09 98 TYR A N 1
ATOM 704 C CA . TYR A 1 98 ? 42.106 -1.569 14.055 1.00 8.29 98 TYR A CA 1
ATOM 705 C C . TYR A 1 98 ? 40.632 -1.938 14.028 1.00 8.26 98 TYR A C 1
ATOM 706 O O . TYR A 1 98 ? 39.958 -1.702 15.025 1.00 10.32 98 TYR A O 1
ATOM 715 N N . THR A 1 99 ? 40.245 -2.512 12.895 1.00 8.35 99 THR A N 1
ATOM 716 C CA . THR A 1 99 ? 38.853 -2.940 12.726 1.00 8.97 99 THR A CA 1
ATOM 717 C C . THR A 1 99 ? 38.352 -3.892 13.876 1.00 7.45 99 THR A C 1
ATOM 718 O O . THR A 1 99 ? 37.274 -3.797 14.401 1.00 8.43 99 THR A O 1
ATOM 722 N N . TYR A 1 100 ? 39.223 -4.867 14.198 1.00 6.48 100 TYR A N 1
ATOM 723 C CA . TYR A 1 100 ? 38.918 -5.948 15.118 1.00 5.99 100 TYR A CA 1
ATOM 724 C C . TYR A 1 100 ? 39.721 -5.670 16.364 1.00 6.52 100 TYR A C 1
ATOM 725 O O . TYR A 1 100 ? 40.785 -6.225 16.582 1.00 7.32 100 TYR A O 1
ATOM 734 N N . PHE A 1 101 ? 39.185 -4.834 17.213 1.00 6.49 101 PHE A N 1
ATOM 735 C CA . PHE A 1 101 ? 39.893 -4.359 18.397 1.00 6.43 101 PHE A CA 1
ATOM 736 C C . PHE A 1 101 ? 40.006 -5.540 19.391 1.00 6.27 101 PHE A C 1
ATOM 737 O O . PHE A 1 101 ? 38.992 -6.086 19.897 1.00 7.15 101 PHE A O 1
ATOM 745 N N . CYS A 1 102 ? 41.233 -5.970 19.671 1.00 5.97 102 CYS A N 1
ATOM 746 C CA . CYS A 1 102 ? 41.419 -7.211 20.499 1.00 6.48 102 CYS A CA 1
ATOM 747 C C . CYS A 1 102 ? 40.588 -8.372 20.016 1.00 6.14 102 CYS A C 1
ATOM 748 O O . CYS A 1 102 ? 40.035 -9.164 20.833 1.00 6.41 102 CYS A O 1
ATOM 751 N N . GLY A 1 103 ? 40.530 -8.532 18.697 1.00 5.74 103 GLY A N 1
ATOM 752 C CA . GLY A 1 103 ? 39.805 -9.731 18.220 1.00 6.44 103 GLY A CA 1
ATOM 753 C C . GLY A 1 103 ? 40.315 -11.036 18.752 1.00 6.01 103 GLY A C 1
ATOM 754 O O . GLY A 1 103 ? 39.498 -11.999 18.849 1.00 7.39 103 GLY A O 1
ATOM 755 N N . ALA A 1 104 ? 41.562 -11.199 19.149 1.00 5.77 104 ALA A N 1
ATOM 756 C CA . ALA A 1 104 ? 42.007 -12.485 19.753 1.00 5.99 104 ALA A CA 1
ATOM 757 C C . ALA A 1 104 ? 41.264 -12.754 21.044 1.00 6.05 104 ALA A C 1
ATOM 758 O O . ALA A 1 104 ? 40.962 -13.927 21.314 1.00 5.83 104 ALA A O 1
ATOM 760 N N . VAL A 1 105 ? 40.930 -11.718 21.829 1.00 6.64 105 VAL A N 1
ATOM 761 C CA . VAL A 1 105 ? 40.156 -11.919 23.079 1.00 7.40 105 VAL A CA 1
ATOM 762 C C . VAL A 1 105 ? 38.787 -12.471 22.763 1.00 7.40 105 VAL A C 1
ATOM 763 O O . VAL A 1 105 ? 38.274 -13.405 23.427 1.00 7.67 105 VAL A O 1
ATOM 767 N N . ASP A 1 106 ? 38.118 -11.938 21.710 1.00 7.06 106 ASP A N 1
ATOM 768 C CA . ASP A 1 106 ? 36.801 -12.419 21.283 1.00 8.19 106 ASP A CA 1
ATOM 769 C C . ASP A 1 106 ? 36.842 -13.907 21.009 1.00 7.33 106 ASP A C 1
ATOM 770 O O . ASP A 1 106 ? 35.944 -14.696 21.450 1.00 7.10 106 ASP A O 1
ATOM 775 N N . VAL A 1 107 ? 37.816 -14.302 20.218 1.00 6.48 107 VAL A N 1
ATOM 776 C CA . VAL A 1 107 ? 37.922 -15.650 19.774 1.00 8.19 107 VAL A CA 1
ATOM 777 C C . VAL A 1 107 ? 38.235 -16.628 20.964 1.00 6.71 107 VAL A C 1
ATOM 778 O O . VAL A 1 107 ? 37.659 -17.715 21.105 1.00 6.40 107 VAL A O 1
ATOM 782 N N . ILE A 1 108 ? 39.172 -16.254 21.824 1.00 6.18 108 ILE A N 1
ATOM 783 C CA . ILE A 1 108 ? 39.539 -17.105 22.948 1.00 6.17 108 ILE A CA 1
ATOM 784 C C . ILE A 1 108 ? 38.390 -17.214 23.929 1.00 5.62 108 ILE A C 1
ATOM 785 O O . ILE A 1 108 ? 38.080 -18.302 24.428 1.00 6.63 108 ILE A O 1
ATOM 790 N N . GLU A 1 109 ? 37.707 -16.102 24.215 1.00 5.57 109 GLU A N 1
ATOM 791 C CA . GLU A 1 109 ? 36.565 -16.100 25.122 1.00 6.43 109 GLU A CA 1
ATOM 792 C C . GLU A 1 109 ? 35.478 -17.061 24.645 1.00 6.21 109 GLU A C 1
ATOM 793 O O . GLU A 1 109 ? 34.914 -17.877 25.389 1.00 6.54 109 GLU A O 1
ATOM 799 N N . LYS A 1 110 ? 35.132 -16.967 23.340 1.00 6.09 110 LYS A N 1
ATOM 800 C CA . LYS A 1 110 ? 34.094 -17.832 22.818 1.00 6.80 110 LYS A CA 1
ATOM 801 C C . LYS A 1 110 ? 34.438 -19.272 22.894 1.00 6.74 110 LYS A C 1
ATOM 802 O O . LYS A 1 110 ? 33.619 -20.107 23.276 1.00 6.80 110 LYS A O 1
ATOM 808 N N . LYS A 1 111 ? 35.689 -19.619 22.616 1.00 6.53 111 LYS A N 1
ATOM 809 C CA . LYS A 1 111 ? 36.087 -21.003 22.696 1.00 6.09 111 LYS A CA 1
ATOM 810 C C . LYS A 1 111 ? 36.048 -21.513 24.136 1.00 6.05 111 LYS A C 1
ATOM 811 O O . LYS A 1 111 ? 35.593 -22.609 24.420 1.00 6.45 111 LYS A O 1
ATOM 817 N N . ALA A 1 112 ? 36.543 -20.700 25.091 1.00 5.84 112 ALA A N 1
ATOM 818 C CA . ALA A 1 112 ? 36.533 -21.126 26.490 1.00 6.14 112 ALA A CA 1
ATOM 819 C C . ALA A 1 112 ? 35.120 -21.428 26.920 1.00 6.06 112 ALA A C 1
ATOM 820 O O . ALA A 1 112 ? 34.844 -22.440 27.633 1.00 6.50 112 ALA A O 1
ATOM 822 N N . GLU A 1 113 ? 34.131 -20.619 26.546 1.00 6.28 113 GLU A N 1
ATOM 823 C CA . GLU A 1 113 ? 32.744 -20.953 26.902 1.00 8.02 113 GLU A CA 1
ATOM 824 C C . GLU A 1 113 ? 32.223 -22.145 26.194 1.00 7.44 113 GLU A C 1
ATOM 825 O O . GLU A 1 113 ? 31.515 -22.959 26.830 1.00 7.31 113 GLU A O 1
ATOM 831 N N . GLU A 1 114 ? 32.530 -22.353 24.935 1.00 6.78 114 GLU A N 1
ATOM 832 C CA . GLU A 1 114 ? 32.117 -23.653 24.301 1.00 6.95 114 GLU A CA 1
ATOM 833 C C . GLU A 1 114 ? 32.686 -24.854 24.986 1.00 7.18 114 GLU A C 1
ATOM 834 O O . GLU A 1 114 ? 32.065 -25.941 25.027 1.00 7.87 114 GLU A O 1
ATOM 840 N N . LEU A 1 115 ? 33.864 -24.711 25.611 1.00 6.18 115 LEU A N 1
ATOM 841 C CA . LEU A 1 115 ? 34.527 -25.830 26.305 1.00 7.19 115 LEU A CA 1
ATOM 842 C C . LEU A 1 115 ? 34.012 -25.971 27.726 1.00 6.51 115 LEU A C 1
ATOM 843 O O . LEU A 1 115 ? 34.459 -26.850 28.462 1.00 8.71 115 LEU A O 1
ATOM 848 N N . GLY A 1 116 ? 33.052 -25.184 28.137 1.00 6.94 116 GLY A N 1
ATOM 849 C CA . GLY A 1 116 ? 32.411 -25.308 29.456 1.00 7.82 116 GLY A CA 1
ATOM 850 C C . GLY A 1 116 ? 32.983 -24.507 30.544 1.00 7.73 116 GLY A C 1
ATOM 851 O O . GLY A 1 116 ? 32.731 -24.811 31.716 1.00 8.01 116 GLY A O 1
ATOM 852 N N . ALA A 1 117 ? 33.881 -23.581 30.222 1.00 6.89 117 ALA A N 1
ATOM 853 C CA . ALA A 1 117 ? 34.504 -22.732 31.303 1.00 6.67 117 ALA A CA 1
ATOM 854 C C . ALA A 1 117 ? 33.479 -21.759 31.811 1.00 7.52 117 ALA A C 1
ATOM 855 O O . ALA A 1 117 ? 32.539 -21.405 31.102 1.00 8.92 117 ALA A O 1
ATOM 857 N N . THR A 1 118 ? 33.651 -21.260 33.010 1.00 7.76 118 THR A N 1
ATOM 858 C CA . THR A 1 118 ? 32.802 -20.201 33.584 1.00 11.22 118 THR A CA 1
ATOM 859 C C . THR A 1 118 ? 33.632 -18.909 33.434 1.00 8.77 118 THR A C 1
ATOM 860 O O . THR A 1 118 ? 34.690 -18.801 34.073 1.00 8.68 118 THR A O 1
ATOM 864 N N . LEU A 1 119 ? 33.156 -17.921 32.725 1.00 9.15 119 LEU A N 1
ATOM 865 C CA . LEU A 1 119 ? 33.861 -16.636 32.632 1.00 10.37 119 LEU A CA 1
ATOM 866 C C . LEU A 1 119 ? 33.640 -15.845 33.882 1.00 10.89 119 LEU A C 1
ATOM 867 O O . LEU A 1 119 ? 32.473 -15.554 34.228 1.00 11.97 119 LEU A O 1
ATOM 872 N N . VAL A 1 120 ? 34.677 -15.519 34.584 1.00 10.53 120 VAL A N 1
ATOM 873 C CA . VAL A 1 120 ? 34.556 -14.900 35.902 1.00 13.11 120 VAL A CA 1
ATOM 874 C C . VAL A 1 120 ? 34.286 -13.382 35.780 1.00 14.01 120 VAL A C 1
ATOM 875 O O . VAL A 1 120 ? 33.805 -12.723 36.750 1.00 17.59 120 VAL A O 1
ATOM 879 N N . ALA A 1 121 ? 34.541 -12.810 34.642 1.00 13.07 121 ALA A N 1
ATOM 880 C CA . ALA A 1 121 ? 34.394 -11.355 34.408 1.00 13.19 121 ALA A CA 1
ATOM 881 C C . ALA A 1 121 ? 34.314 -11.104 32.971 1.00 13.37 121 ALA A C 1
ATOM 882 O O . ALA A 1 121 ? 34.843 -11.923 32.190 1.00 11.73 121 ALA A O 1
ATOM 884 N N . SER A 1 122 ? 33.656 -10.045 32.530 1.00 12.63 122 SER A N 1
ATOM 885 C CA . SER A 1 122 ? 33.719 -9.628 31.154 1.00 12.66 122 SER A CA 1
ATOM 886 C C . SER A 1 122 ? 35.194 -9.511 30.721 1.00 12.19 122 SER A C 1
ATOM 887 O O . SER A 1 122 ? 36.028 -8.991 31.476 1.00 11.19 122 SER A O 1
ATOM 890 N N . SER A 1 123 ? 35.519 -9.868 29.481 1.00 10.10 123 SER A N 1
ATOM 891 C CA . SER A 1 123 ? 36.961 -9.903 29.065 1.00 9.83 123 SER A CA 1
ATOM 892 C C . SER A 1 123 ? 37.534 -8.516 29.043 1.00 9.79 123 SER A C 1
ATOM 893 O O . SER A 1 123 ? 36.853 -7.560 28.762 1.00 11.77 123 SER A O 1
ATOM 896 N N . LEU A 1 124 ? 38.826 -8.450 29.317 1.00 9.33 124 LEU A N 1
ATOM 897 C CA . LEU A 1 124 ? 39.605 -7.203 29.398 1.00 10.22 124 LEU A CA 1
ATOM 898 C C . LEU A 1 124 ? 40.304 -6.937 28.107 1.00 10.07 124 LEU A C 1
ATOM 899 O O . LEU A 1 124 ? 41.225 -7.684 27.729 1.00 9.79 124 LEU A O 1
ATOM 904 N N . LYS A 1 125 ? 39.924 -5.871 27.423 1.00 9.32 125 LYS A N 1
ATOM 905 C CA . LYS A 1 125 ? 40.523 -5.436 26.156 1.00 9.77 125 LYS A CA 1
ATOM 906 C C . LYS A 1 125 ? 41.334 -4.156 26.408 1.00 10.64 125 LYS A C 1
ATOM 907 O O . LYS A 1 125 ? 40.740 -3.124 26.794 1.00 12.90 125 LYS A O 1
ATOM 913 N N . ILE A 1 126 ? 42.620 -4.206 26.272 1.00 9.54 126 ILE A N 1
ATOM 914 C CA . ILE A 1 126 ? 43.547 -3.096 26.526 1.00 10.89 126 ILE A CA 1
ATOM 915 C C . ILE A 1 126 ? 43.868 -2.355 25.253 1.00 10.94 126 ILE A C 1
ATOM 916 O O . ILE A 1 126 ? 44.395 -2.915 24.302 1.00 10.63 126 ILE A O 1
ATOM 921 N N . ASP A 1 127 ? 43.582 -1.068 25.184 1.00 10.17 127 ASP A N 1
ATOM 922 C CA . ASP A 1 127 ? 43.844 -0.216 24.051 1.00 10.53 127 ASP A CA 1
ATOM 923 C C . ASP A 1 127 ? 45.185 0.513 24.156 1.00 10.74 127 ASP A C 1
ATOM 924 O O . ASP A 1 127 ? 45.303 1.395 25.039 1.00 15.50 127 ASP A O 1
ATOM 929 N N . GLY A 1 128 ? 46.146 0.157 23.346 1.00 10.79 128 GLY A N 1
ATOM 930 C CA . GLY A 1 128 ? 47.465 0.849 23.395 1.00 12.01 128 GLY A CA 1
ATOM 931 C C . GLY A 1 128 ? 48.187 0.568 24.701 1.00 14.42 128 GLY A C 1
ATOM 932 O O . GLY A 1 128 ? 48.217 -0.556 25.245 1.00 15.16 128 GLY A O 1
ATOM 933 N N . GLU A 1 129 ? 48.770 1.620 25.300 1.00 14.80 129 GLU A N 1
ATOM 934 C CA . GLU A 1 129 ? 49.495 1.429 26.554 1.00 17.93 129 GLU A CA 1
ATOM 935 C C . GLU A 1 129 ? 48.550 1.120 27.727 1.00 16.14 129 GLU A C 1
ATOM 936 O O . GLU A 1 129 ? 47.519 1.801 27.960 1.00 15.71 129 GLU A O 1
ATOM 942 N N . PRO A 1 130 ? 48.783 0.007 28.442 1.00 17.02 130 PRO A N 1
ATOM 943 C CA . PRO A 1 130 ? 47.859 -0.354 29.510 1.00 15.68 130 PRO A CA 1
ATOM 944 C C . PRO A 1 130 ? 47.653 0.722 30.589 1.00 17.24 130 PRO A C 1
ATOM 945 O O . PRO A 1 130 ? 48.653 1.314 31.046 1.00 18.71 130 PRO A O 1
ATOM 949 N N . ASP A 1 131 ? 46.408 0.947 30.990 1.00 15.84 131 ASP A N 1
ATOM 950 C CA . ASP A 1 131 ? 46.013 1.819 32.086 1.00 18.04 131 ASP A CA 1
ATOM 951 C C . ASP A 1 131 ? 45.969 0.977 33.353 1.00 18.31 131 ASP A C 1
ATOM 952 O O . ASP A 1 131 ? 45.181 0.015 33.445 1.00 16.78 131 ASP A O 1
ATOM 957 N N . SER A 1 132 ? 46.698 1.393 34.388 1.00 15.36 132 SER A N 1
ATOM 958 C CA . SER A 1 132 ? 46.832 0.616 35.613 1.00 14.43 132 SER A CA 1
ATOM 959 C C . SER A 1 132 ? 45.493 0.508 36.311 1.00 13.55 132 SER A C 1
ATOM 960 O O . SER A 1 132 ? 45.211 -0.588 36.924 1.00 13.40 132 SER A O 1
ATOM 963 N N . ALA A 1 133 ? 44.645 1.542 36.268 1.00 13.18 133 ALA A N 1
ATOM 964 C CA . ALA A 1 133 ? 43.335 1.453 36.903 1.00 14.57 133 ALA A CA 1
ATOM 965 C C . ALA A 1 133 ? 42.394 0.407 36.209 1.00 13.48 133 ALA A C 1
ATOM 966 O O . ALA A 1 133 ? 41.680 -0.308 36.916 1.00 15.49 133 ALA A O 1
ATOM 968 N N . GLU A 1 134 ? 42.412 0.399 34.905 1.00 14.55 134 GLU A N 1
ATOM 969 C CA . GLU A 1 134 ? 41.602 -0.588 34.188 1.00 15.10 134 GLU A CA 1
ATOM 970 C C . GLU A 1 134 ? 42.034 -2.047 34.520 1.00 13.46 134 GLU A C 1
ATOM 971 O O . GLU A 1 134 ? 41.230 -2.963 34.669 1.00 13.95 134 GLU A O 1
ATOM 977 N N . VAL A 1 135 ? 43.331 -2.265 34.615 1.00 12.07 135 VAL A N 1
ATOM 978 C CA . VAL A 1 135 ? 43.920 -3.582 34.886 1.00 11.68 135 VAL A CA 1
ATOM 979 C C . VAL A 1 135 ? 43.522 -3.948 36.319 1.00 10.18 135 VAL A C 1
ATOM 980 O O . VAL A 1 135 ? 43.093 -5.102 36.622 1.00 10.54 135 VAL A O 1
ATOM 984 N N . LEU A 1 136 ? 43.717 -2.977 37.237 1.00 11.13 136 LEU A N 1
ATOM 985 C CA . LEU A 1 136 ? 43.404 -3.263 38.645 1.00 10.64 136 LEU A CA 1
ATOM 986 C C . LEU A 1 136 ? 41.937 -3.555 38.850 1.00 9.80 136 LEU A C 1
ATOM 987 O O . LEU A 1 136 ? 41.595 -4.487 39.578 1.00 10.26 136 LEU A O 1
ATOM 992 N N . ASP A 1 137 ? 41.059 -2.797 38.211 1.00 11.50 137 ASP A N 1
ATOM 993 C CA . ASP A 1 137 ? 39.623 -3.056 38.345 1.00 14.22 137 ASP A CA 1
ATOM 994 C C . ASP A 1 137 ? 39.286 -4.510 37.914 1.00 12.27 137 ASP A C 1
ATOM 995 O O . ASP A 1 137 ? 38.507 -5.230 38.542 1.00 12.76 137 ASP A O 1
ATOM 1000 N N . TRP A 1 138 ? 39.908 -4.972 36.845 1.00 11.07 138 TRP A N 1
ATOM 1001 C CA . TRP A 1 138 ? 39.681 -6.327 36.295 1.00 10.46 138 TRP A CA 1
ATOM 1002 C C . TRP A 1 138 ? 40.234 -7.344 37.245 1.00 9.99 138 TRP A C 1
ATOM 1003 O O . TRP A 1 138 ? 39.530 -8.352 37.547 1.00 9.37 138 TRP A O 1
ATOM 1014 N N . ALA A 1 139 ? 41.459 -7.159 37.719 1.00 8.60 139 ALA A N 1
ATOM 1015 C CA . ALA A 1 139 ? 41.982 -8.072 38.681 1.00 9.20 139 ALA A CA 1
ATOM 1016 C C . ALA A 1 139 ? 41.068 -8.207 39.916 1.00 10.69 139 ALA A C 1
ATOM 1017 O O . ALA A 1 139 ? 40.976 -9.303 40.486 1.00 10.37 139 ALA A O 1
ATOM 1019 N N . ARG A 1 140 ? 40.517 -7.077 40.377 1.00 10.87 140 ARG A N 1
ATOM 1020 C CA . ARG A 1 140 ? 39.626 -7.160 41.534 1.00 12.25 140 ARG A CA 1
ATOM 1021 C C . ARG A 1 140 ? 38.291 -7.896 41.193 1.00 11.90 140 ARG A C 1
ATOM 1022 O O . ARG A 1 140 ? 37.773 -8.617 42.040 1.00 12.93 140 ARG A O 1
ATOM 1030 N N . GLU A 1 141 ? 37.807 -7.757 39.985 1.00 12.02 141 GLU A N 1
ATOM 1031 C CA . GLU A 1 141 ? 36.626 -8.532 39.535 1.00 13.30 141 GLU A CA 1
ATOM 1032 C C . GLU A 1 141 ? 36.982 -9.993 39.604 1.00 13.64 141 GLU A C 1
ATOM 1033 O O . GLU A 1 141 ? 36.187 -10.837 40.144 1.00 13.52 141 GLU A O 1
ATOM 1039 N N . VAL A 1 142 ? 38.173 -10.397 39.096 1.00 11.19 142 VAL A N 1
ATOM 1040 C CA . VAL A 1 142 ? 38.569 -11.773 39.174 1.00 11.38 142 VAL A CA 1
ATOM 1041 C C . VAL A 1 142 ? 38.696 -12.280 40.584 1.00 12.19 142 VAL A C 1
ATOM 1042 O O . VAL A 1 142 ? 38.152 -13.368 40.967 1.00 10.99 142 VAL A O 1
ATOM 1046 N N . LEU A 1 143 ? 39.372 -11.507 41.452 1.00 10.91 143 LEU A N 1
ATOM 1047 C CA . LEU A 1 143 ? 39.562 -11.947 42.825 1.00 12.28 143 LEU A CA 1
ATOM 1048 C C . LEU A 1 143 ? 38.225 -12.193 43.574 1.00 13.77 143 LEU A C 1
ATOM 1049 O O . LEU A 1 143 ? 38.149 -13.137 44.371 1.00 14.38 143 LEU A O 1
ATOM 1054 N N . ALA A 1 144 ? 37.254 -11.364 43.349 1.00 13.72 144 ALA A N 1
ATOM 1055 C CA . ALA A 1 144 ? 35.914 -11.490 43.977 1.00 15.13 144 ALA A CA 1
ATOM 1056 C C . ALA A 1 144 ? 35.192 -12.737 43.522 1.00 16.22 144 ALA A C 1
ATOM 1057 O O . ALA A 1 144 ? 34.266 -13.221 44.243 1.00 16.94 144 ALA A O 1
ATOM 1059 N N . ARG A 1 145 ? 35.555 -13.330 42.367 1.00 14.43 145 ARG A N 1
ATOM 1060 C CA . ARG A 1 145 ? 34.940 -14.591 41.918 1.00 14.26 145 ARG A CA 1
ATOM 1061 C C . ARG A 1 145 ? 35.690 -15.866 42.337 1.00 17.14 145 ARG A C 1
ATOM 1062 O O . ARG A 1 145 ? 35.196 -16.961 42.136 1.00 16.04 145 ARG A O 1
ATOM 1070 N N . VAL A 1 146 ? 36.863 -15.758 42.926 1.00 16.36 146 VAL A N 1
ATOM 1071 C CA . VAL A 1 146 ? 37.666 -16.958 43.279 1.00 17.59 146 VAL A CA 1
ATOM 1072 C C . VAL A 1 146 ? 37.054 -17.706 44.469 1.00 19.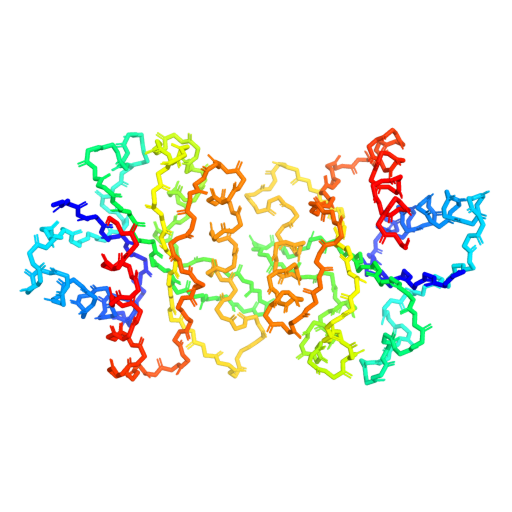75 146 VAL A C 1
ATOM 1073 O O . VAL A 1 146 ? 36.620 -16.982 45.418 1.00 23.48 146 VAL A O 1
ATOM 1077 N N . PRO B 1 2 ? 5.449 -12.100 14.023 1.00 27.07 2 PRO B N 1
ATOM 1078 C CA . PRO B 1 2 ? 6.742 -11.417 14.105 1.00 21.97 2 PRO B CA 1
ATOM 1079 C C . PRO B 1 2 ? 7.513 -11.430 12.739 1.00 19.57 2 PRO B C 1
ATOM 1080 O O . PRO B 1 2 ? 7.086 -12.070 11.752 1.00 20.06 2 PRO B O 1
ATOM 1084 N N . LYS B 1 3 ? 8.517 -10.540 12.636 1.00 14.69 3 LYS B N 1
ATOM 1085 C CA . LYS B 1 3 ? 9.340 -10.425 11.411 1.00 12.62 3 LYS B CA 1
ATOM 1086 C C . LYS B 1 3 ? 10.759 -10.705 11.735 1.00 9.71 3 LYS B C 1
ATOM 1087 O O . LYS B 1 3 ? 11.271 -10.237 12.758 1.00 10.55 3 LYS B O 1
ATOM 1093 N N . ALA B 1 4 ? 11.437 -11.379 10.815 1.00 8.57 4 ALA B N 1
ATOM 1094 C CA . ALA B 1 4 ? 12.872 -11.634 10.938 1.00 7.65 4 ALA B CA 1
ATOM 1095 C C . ALA B 1 4 ? 13.590 -11.125 9.711 1.00 7.00 4 ALA B C 1
ATOM 1096 O O . ALA B 1 4 ? 13.100 -11.217 8.571 1.00 7.46 4 ALA B O 1
ATOM 1098 N N . LEU B 1 5 ? 14.818 -10.669 9.937 1.00 5.95 5 LEU B N 1
ATOM 1099 C CA . LEU B 1 5 ? 15.770 -10.332 8.853 1.00 6.34 5 LEU B CA 1
ATOM 1100 C C . LEU B 1 5 ? 16.937 -11.265 8.956 1.00 6.10 5 LEU B C 1
ATOM 1101 O O . LEU B 1 5 ? 17.488 -11.435 10.052 1.00 6.48 5 LEU B O 1
ATOM 1106 N N . ILE B 1 6 ? 17.334 -11.823 7.854 1.00 5.66 6 ILE B N 1
ATOM 1107 C CA . ILE B 1 6 ? 18.580 -12.633 7.783 1.00 5.34 6 ILE B CA 1
ATOM 1108 C C . ILE B 1 6 ? 19.506 -11.928 6.846 1.00 6.25 6 ILE B C 1
ATOM 1109 O O . ILE B 1 6 ? 19.132 -11.744 5.683 1.00 7.19 6 ILE B O 1
ATOM 1114 N N . VAL B 1 7 ? 20.699 -11.592 7.277 1.00 5.62 7 VAL B N 1
ATOM 1115 C CA . VAL B 1 7 ? 21.686 -10.906 6.429 1.00 7.68 7 VAL B CA 1
ATOM 1116 C C . VAL B 1 7 ? 22.900 -11.758 6.355 1.00 7.51 7 VAL B C 1
ATOM 1117 O O . VAL B 1 7 ? 23.414 -12.172 7.445 1.00 9.53 7 VAL B O 1
ATOM 1121 N N . TYR B 1 8 ? 23.439 -12.065 5.167 1.00 6.00 8 TYR B N 1
ATOM 1122 C CA . TYR B 1 8 ? 24.534 -13.030 5.031 1.00 6.52 8 TYR B CA 1
ATOM 1123 C C . TYR B 1 8 ? 25.652 -12.515 4.197 1.00 6.24 8 TYR B C 1
ATOM 1124 O O . TYR B 1 8 ? 25.440 -11.808 3.213 1.00 7.16 8 TYR B O 1
ATOM 1133 N N . GLY B 1 9 ? 26.851 -12.922 4.546 1.00 5.62 9 GLY B N 1
ATOM 1134 C CA . GLY B 1 9 ? 28.038 -12.725 3.689 1.00 6.36 9 GLY B CA 1
ATOM 1135 C C . GLY B 1 9 ? 28.548 -14.095 3.290 1.00 5.61 9 GLY B C 1
ATOM 1136 O O . GLY B 1 9 ? 28.834 -14.957 4.108 1.00 7.19 9 GLY B O 1
ATOM 1137 N N . SER B 1 10 ? 28.634 -14.300 1.975 1.00 6.15 10 SER B N 1
ATOM 1138 C CA . SER B 1 10 ? 28.940 -15.636 1.403 1.00 6.82 10 SER B CA 1
ATOM 1139 C C . SER B 1 10 ? 29.667 -15.600 0.056 1.00 7.83 10 SER B C 1
ATOM 1140 O O . SER B 1 10 ? 29.216 -14.704 -0.812 1.00 8.16 10 SER B O 1
ATOM 1143 N N . THR B 1 11 ? 30.843 -16.130 -0.021 1.00 6.90 11 THR B N 1
ATOM 1144 C CA . THR B 1 11 ? 31.582 -16.100 -1.332 1.00 8.45 11 THR B CA 1
ATOM 1145 C C . THR B 1 11 ? 31.190 -17.220 -2.246 1.00 8.02 11 THR B C 1
ATOM 1146 O O . THR B 1 11 ? 31.114 -17.008 -3.483 1.00 8.89 11 THR B O 1
ATOM 1150 N N . THR B 1 12 ? 31.035 -18.403 -1.719 1.00 8.86 12 THR B N 1
ATOM 1151 C CA . THR B 1 12 ? 30.702 -19.568 -2.605 1.00 9.86 12 THR B CA 1
ATOM 1152 C C . THR B 1 12 ? 29.353 -20.113 -2.403 1.00 10.44 12 THR B C 1
ATOM 1153 O O . THR B 1 12 ? 29.023 -21.205 -2.922 1.00 13.36 12 THR B O 1
ATOM 1157 N N . GLY B 1 13 ? 28.486 -19.353 -1.757 1.00 8.30 13 GLY B N 1
ATOM 1158 C CA . GLY B 1 13 ? 27.067 -19.755 -1.597 1.00 9.09 13 GLY B CA 1
ATOM 1159 C C . GLY B 1 13 ? 26.719 -20.595 -0.451 1.00 7.89 13 GLY B C 1
ATOM 1160 O O . GLY B 1 13 ? 25.557 -20.900 -0.261 1.00 8.75 13 GLY B O 1
ATOM 1161 N N . ASN B 1 14 ? 27.692 -21.023 0.358 1.00 7.70 14 ASN B N 1
ATOM 1162 C CA . ASN B 1 14 ? 27.371 -21.917 1.452 1.00 8.81 14 ASN B CA 1
ATOM 1163 C C . ASN B 1 14 ? 26.509 -21.292 2.575 1.00 7.87 14 ASN B C 1
ATOM 1164 O O . ASN B 1 14 ? 25.484 -21.820 2.951 1.00 7.74 14 ASN B O 1
ATOM 1169 N N . THR B 1 15 ? 27.023 -20.161 3.053 1.00 7.59 15 THR B N 1
ATOM 1170 C CA . THR B 1 15 ? 26.301 -19.455 4.106 1.00 8.62 15 THR B CA 1
ATOM 1171 C C . THR B 1 15 ? 24.967 -18.930 3.559 1.00 7.85 15 THR B C 1
ATOM 1172 O O . THR B 1 15 ? 23.971 -18.906 4.262 1.00 7.39 15 THR B O 1
ATOM 1176 N N . GLU B 1 16 ? 24.952 -18.541 2.268 1.00 7.32 16 GLU B N 1
ATOM 1177 C CA . GLU B 1 16 ? 23.700 -18.153 1.628 1.00 7.97 16 GLU B CA 1
ATOM 1178 C C . GLU B 1 16 ? 22.689 -19.302 1.645 1.00 8.63 16 GLU B C 1
ATOM 1179 O O . GLU B 1 16 ? 21.534 -19.091 1.949 1.00 7.95 16 GLU B O 1
ATOM 1185 N N . GLY B 1 17 ? 23.140 -20.519 1.380 1.00 7.85 17 GLY B N 1
ATOM 1186 C CA . GLY B 1 17 ? 22.243 -21.675 1.380 1.00 8.78 17 GLY B CA 1
ATOM 1187 C C . GLY B 1 17 ? 21.728 -21.946 2.786 1.00 7.71 17 GLY B C 1
ATOM 1188 O O . GLY B 1 17 ? 20.562 -22.279 2.960 1.00 9.33 17 GLY B O 1
ATOM 1189 N N . VAL B 1 18 ? 22.568 -21.771 3.792 1.00 7.89 18 VAL B N 1
ATOM 1190 C CA . VAL B 1 18 ? 22.089 -21.919 5.178 1.00 8.20 18 VAL B CA 1
ATOM 1191 C C . VAL B 1 18 ? 21.070 -20.854 5.537 1.00 7.12 18 VAL B C 1
ATOM 1192 O O . VAL B 1 18 ? 20.054 -21.210 6.129 1.00 8.11 18 VAL B O 1
ATOM 1196 N N . ALA B 1 19 ? 21.351 -19.602 5.138 1.00 7.16 19 ALA B N 1
ATOM 1197 C CA . ALA B 1 19 ? 20.363 -18.543 5.349 1.00 7.25 19 ALA B CA 1
ATOM 1198 C C . ALA B 1 19 ? 19.025 -18.882 4.755 1.00 8.55 19 ALA B C 1
ATOM 1199 O O . ALA B 1 19 ? 17.956 -18.660 5.364 1.00 7.77 19 ALA B O 1
ATOM 1201 N N . GLU B 1 20 ? 19.054 -19.394 3.519 1.00 9.23 20 GLU B N 1
ATOM 1202 C CA . GLU B 1 20 ? 17.802 -19.712 2.834 1.00 11.26 20 GLU B CA 1
ATOM 1203 C C . GLU B 1 20 ? 17.084 -20.882 3.523 1.00 9.19 20 GLU B C 1
ATOM 1204 O O . GLU B 1 20 ? 15.868 -20.869 3.638 1.00 9.62 20 GLU B O 1
ATOM 1210 N N . ALA B 1 21 ? 17.797 -21.837 4.056 1.00 8.49 21 ALA B N 1
ATOM 1211 C CA . ALA B 1 21 ? 17.182 -22.935 4.726 1.00 9.10 21 ALA B CA 1
ATOM 1212 C C . ALA B 1 21 ? 16.554 -22.524 6.067 1.00 9.48 21 ALA B C 1
ATOM 1213 O O . ALA B 1 21 ? 15.469 -22.981 6.420 1.00 10.59 21 ALA B O 1
ATOM 1215 N N . ILE B 1 22 ? 17.227 -21.613 6.804 1.00 7.83 22 ILE B N 1
ATOM 1216 C CA . ILE B 1 22 ? 16.691 -21.014 8.048 1.00 7.99 22 ILE B CA 1
ATOM 1217 C C . ILE B 1 22 ? 15.417 -20.292 7.688 1.00 8.02 22 ILE B C 1
ATOM 1218 O O . ILE B 1 22 ? 14.339 -20.499 8.329 1.00 8.31 22 ILE B O 1
ATOM 1223 N N . ALA B 1 23 ? 15.472 -19.468 6.657 1.00 7.82 23 ALA B N 1
ATOM 1224 C CA . ALA B 1 23 ? 14.304 -18.655 6.283 1.00 8.08 23 ALA B CA 1
ATOM 1225 C C . ALA B 1 23 ? 13.118 -19.507 5.868 1.00 8.39 23 ALA B C 1
ATOM 1226 O O . ALA B 1 23 ? 11.947 -19.163 6.200 1.00 8.98 23 ALA B O 1
ATOM 1228 N N . LYS B 1 24 ? 13.376 -20.609 5.181 1.00 9.42 24 LYS B N 1
ATOM 1229 C CA . LYS B 1 24 ? 12.251 -21.464 4.729 1.00 10.66 24 LYS B CA 1
ATOM 1230 C C . LYS B 1 24 ? 11.507 -21.953 5.970 1.00 9.88 24 LYS B C 1
ATOM 1231 O O . LYS B 1 24 ? 10.253 -21.947 5.994 1.00 10.99 24 LYS B O 1
ATOM 1237 N N . THR B 1 25 ? 12.206 -22.404 7.026 1.00 9.45 25 THR B N 1
ATOM 1238 C CA . THR B 1 25 ? 11.548 -22.867 8.272 1.00 9.80 25 THR B CA 1
ATOM 1239 C C . THR B 1 25 ? 10.801 -21.702 8.932 1.00 9.00 25 THR B C 1
ATOM 1240 O O . THR B 1 25 ? 9.673 -21.906 9.417 1.00 10.30 25 THR B O 1
ATOM 1244 N N . LEU B 1 26 ? 11.497 -20.561 9.117 1.00 8.46 26 LEU B N 1
ATOM 1245 C CA . LEU B 1 26 ? 10.869 -19.474 9.801 1.00 8.60 26 LEU B CA 1
ATOM 1246 C C . LEU B 1 26 ? 9.593 -19.063 9.087 1.00 8.88 26 LEU B C 1
ATOM 1247 O O . LEU B 1 26 ? 8.548 -18.875 9.716 1.00 8.90 26 LEU B O 1
ATOM 1252 N N . ASN B 1 27 ? 9.645 -18.913 7.765 1.00 8.50 27 ASN B N 1
ATOM 1253 C CA . ASN B 1 27 ? 8.466 -18.547 6.993 1.00 9.87 27 ASN B CA 1
ATOM 1254 C C . ASN B 1 27 ? 7.367 -19.585 7.100 1.00 11.34 27 ASN B C 1
ATOM 1255 O O . ASN B 1 27 ? 6.200 -19.169 7.232 1.00 12.21 27 ASN B O 1
ATOM 1260 N N . SER B 1 28 ? 7.726 -20.860 7.110 1.00 12.31 28 SER B N 1
ATOM 1261 C CA . SER B 1 28 ? 6.722 -21.915 7.241 1.00 16.16 28 SER B CA 1
ATOM 1262 C C . SER B 1 28 ? 6.039 -21.875 8.569 1.00 14.96 28 SER B C 1
ATOM 1263 O O . SER B 1 28 ? 4.841 -22.237 8.668 1.00 15.11 28 SER B O 1
ATOM 1266 N N . GLU B 1 29 ? 6.681 -21.334 9.595 1.00 13.81 29 GLU B N 1
ATOM 1267 C CA . GLU B 1 29 ? 6.128 -21.229 10.964 1.00 14.94 29 GLU B CA 1
ATOM 1268 C C . GLU B 1 29 ? 5.590 -19.877 11.346 1.00 16.88 29 GLU B C 1
ATOM 1269 O O . GLU B 1 29 ? 5.526 -19.528 12.545 1.00 21.00 29 GLU B O 1
ATOM 1275 N N . GLY B 1 30 ? 5.309 -19.067 10.328 1.00 15.63 30 GLY B N 1
ATOM 1276 C CA . GLY B 1 30 ? 4.617 -17.798 10.436 1.00 14.96 30 GLY B CA 1
ATOM 1277 C C . GLY B 1 30 ? 5.475 -16.591 10.822 1.00 15.19 30 GLY B C 1
ATOM 1278 O O . GLY B 1 30 ? 4.961 -15.537 11.176 1.00 20.04 30 GLY B O 1
ATOM 1279 N N . MET B 1 31 ? 6.814 -16.733 10.804 1.00 12.05 31 MET B N 1
ATOM 1280 C CA . MET B 1 31 ? 7.662 -15.566 11.087 1.00 10.98 31 MET B CA 1
ATOM 1281 C C . MET B 1 31 ? 8.128 -15.075 9.728 1.00 9.74 31 MET B C 1
ATOM 1282 O O . MET B 1 31 ? 8.970 -15.710 9.061 1.00 10.04 31 MET B O 1
ATOM 1287 N N . GLU B 1 32 ? 7.598 -13.943 9.288 1.00 9.48 32 GLU B N 1
ATOM 1288 C CA . GLU B 1 32 ? 7.868 -13.430 7.981 1.00 9.74 32 GLU B CA 1
ATOM 1289 C C . GLU B 1 32 ? 9.333 -13.024 7.891 1.00 9.21 32 GLU B C 1
ATOM 1290 O O . GLU B 1 32 ? 9.822 -12.163 8.614 1.00 9.81 32 GLU B O 1
ATOM 1296 N N . THR B 1 33 ? 10.041 -13.643 6.995 1.00 7.98 33 THR B N 1
ATOM 1297 C CA . THR B 1 33 ? 11.551 -13.561 6.997 1.00 8.65 33 THR B CA 1
ATOM 1298 C C . THR B 1 33 ? 12.063 -13.145 5.635 1.00 8.59 33 THR B C 1
ATOM 1299 O O . THR B 1 33 ? 11.736 -13.755 4.621 1.00 10.06 33 THR B O 1
ATOM 1303 N N . THR B 1 34 ? 12.825 -12.072 5.624 1.00 8.18 34 THR B N 1
ATOM 1304 C CA . THR B 1 34 ? 13.452 -11.475 4.448 1.00 10.87 34 THR B CA 1
ATOM 1305 C C . THR B 1 34 ? 14.935 -11.854 4.559 1.00 9.38 34 THR B C 1
ATOM 1306 O O . THR B 1 34 ? 15.624 -11.543 5.634 1.00 10.03 34 THR B O 1
ATOM 1310 N N . VAL B 1 35 ? 15.496 -12.488 3.549 1.00 9.08 35 VAL B N 1
ATOM 1311 C CA . VAL B 1 35 ? 16.918 -12.875 3.518 1.00 9.99 35 VAL B CA 1
ATOM 1312 C C . VAL B 1 35 ? 17.611 -11.996 2.514 1.00 9.05 35 VAL B C 1
ATOM 1313 O O . VAL B 1 35 ? 17.136 -11.921 1.334 1.00 11.96 35 VAL B O 1
ATOM 1317 N N . VAL B 1 36 ? 18.711 -11.346 2.881 1.00 8.69 36 VAL B N 1
ATOM 1318 C CA . VAL B 1 36 ? 19.343 -10.337 1.990 1.00 9.25 36 VAL B CA 1
ATOM 1319 C C . VAL B 1 36 ? 20.855 -10.572 2.091 1.00 8.38 36 VAL B C 1
ATOM 1320 O O . VAL B 1 36 ? 21.406 -10.793 3.196 1.00 7.23 36 VAL B O 1
ATOM 1324 N N . ASN B 1 37 ? 21.528 -10.430 0.954 1.00 9.23 37 ASN B N 1
ATOM 1325 C CA . ASN B 1 37 ? 22.991 -10.369 0.938 1.00 7.90 37 ASN B CA 1
ATOM 1326 C C . ASN B 1 37 ? 23.441 -9.106 1.644 1.00 7.74 37 ASN B C 1
ATOM 1327 O O . ASN B 1 37 ? 22.999 -8.013 1.357 1.00 7.90 37 ASN B O 1
ATOM 1332 N N . VAL B 1 38 ? 24.372 -9.251 2.631 1.00 7.13 38 VAL B N 1
ATOM 1333 C CA . VAL B 1 38 ? 24.880 -8.116 3.333 1.00 7.92 38 VAL B CA 1
ATOM 1334 C C . VAL B 1 38 ? 25.487 -7.091 2.463 1.00 7.82 38 VAL B C 1
ATOM 1335 O O . VAL B 1 38 ? 25.555 -5.907 2.841 1.00 8.35 38 VAL B O 1
ATOM 1339 N N . ALA B 1 39 ? 25.949 -7.460 1.258 1.00 7.17 39 ALA B N 1
ATOM 1340 C CA . ALA B 1 39 ? 26.497 -6.492 0.306 1.00 8.40 39 ALA B CA 1
ATOM 1341 C C . ALA B 1 39 ? 25.459 -5.433 -0.013 1.00 8.87 39 ALA B C 1
ATOM 1342 O O . ALA B 1 39 ? 25.858 -4.312 -0.430 1.00 12.00 39 ALA B O 1
ATOM 1344 N N . ASP B 1 40 ? 24.197 -5.690 0.150 1.00 9.19 40 ASP B N 1
ATOM 1345 C CA . ASP B 1 40 ? 23.110 -4.813 -0.340 1.00 10.13 40 ASP B CA 1
ATOM 1346 C C . ASP B 1 40 ? 22.457 -4.032 0.811 1.00 11.38 40 ASP B C 1
ATOM 1347 O O . ASP B 1 40 ? 21.420 -3.372 0.543 1.00 13.34 40 ASP B O 1
ATOM 1352 N N . VAL B 1 41 ? 22.979 -4.097 2.032 1.00 10.24 41 VAL B N 1
ATOM 1353 C CA . VAL B 1 41 ? 22.405 -3.326 3.140 1.00 10.35 41 VAL B CA 1
ATOM 1354 C C . VAL B 1 41 ? 23.361 -2.357 3.705 1.00 11.70 41 VAL B C 1
ATOM 1355 O O . VAL B 1 41 ? 24.596 -2.469 3.482 1.00 12.93 41 VAL B O 1
ATOM 1359 N N . THR B 1 42 ? 22.890 -1.347 4.436 1.00 8.84 42 THR B N 1
ATOM 1360 C CA . THR B 1 42 ? 23.754 -0.501 5.202 1.00 9.73 42 THR B CA 1
ATOM 1361 C C . THR B 1 42 ? 23.245 -0.538 6.611 1.00 8.70 42 THR B C 1
ATOM 1362 O O . THR B 1 42 ? 22.042 -0.815 6.909 1.00 8.80 42 THR B O 1
ATOM 1366 N N . ALA B 1 43 ? 24.121 -0.258 7.556 1.00 7.56 43 ALA B N 1
ATOM 1367 C CA . ALA B 1 43 ? 23.891 -0.455 8.918 1.00 7.96 43 ALA B CA 1
ATOM 1368 C C . ALA B 1 43 ? 22.786 0.397 9.517 1.00 7.20 43 ALA B C 1
ATOM 1369 O O . ALA B 1 43 ? 22.071 -0.103 10.379 1.00 6.50 43 ALA B O 1
ATOM 1371 N N . PRO B 1 44 ? 22.691 1.745 9.243 1.00 7.19 44 PRO B N 1
ATOM 1372 C CA . PRO B 1 44 ? 21.819 2.583 10.100 1.00 7.37 44 PRO B CA 1
ATOM 1373 C C . PRO B 1 44 ? 20.353 2.089 10.155 1.00 7.34 44 PRO B C 1
ATOM 1374 O O . PRO B 1 44 ? 19.662 1.992 9.146 1.00 7.67 44 PRO B O 1
ATOM 1378 N N . GLY B 1 45 ? 19.934 1.796 11.392 1.00 6.88 45 GLY B N 1
ATOM 1379 C CA . GLY B 1 45 ? 18.530 1.321 11.605 1.00 8.05 45 GLY B CA 1
ATOM 1380 C C . GLY B 1 45 ? 18.229 -0.044 10.990 1.00 8.17 45 GLY B C 1
ATOM 1381 O O . GLY B 1 45 ? 17.064 -0.418 10.926 1.00 7.58 45 GLY B O 1
ATOM 1382 N N . LEU B 1 46 ? 19.232 -0.846 10.611 1.00 7.84 46 LEU B N 1
ATOM 1383 C CA . LEU B 1 46 ? 18.936 -2.056 9.848 1.00 8.07 46 LEU B CA 1
ATOM 1384 C C . LEU B 1 46 ? 18.037 -3.012 10.659 1.00 7.00 46 LEU B C 1
ATOM 1385 O O . LEU B 1 46 ? 17.212 -3.635 10.055 1.00 7.62 46 LEU B O 1
ATOM 1390 N N . ALA B 1 47 ? 18.242 -3.112 11.939 1.00 6.72 47 ALA B N 1
ATOM 1391 C CA . ALA B 1 47 ? 17.445 -4.070 12.762 1.00 7.57 47 ALA B CA 1
ATOM 1392 C C . ALA B 1 47 ? 16.124 -3.517 13.167 1.00 8.09 47 ALA B C 1
ATOM 1393 O O . ALA B 1 47 ? 15.270 -4.296 13.676 1.00 8.87 47 ALA B O 1
ATOM 1395 N N . GLU B 1 48 ? 15.838 -2.218 12.926 1.00 9.05 48 GLU B N 1
ATOM 1396 C CA . GLU B 1 48 ? 14.607 -1.616 13.454 1.00 11.33 48 GLU B CA 1
ATOM 1397 C C . GLU B 1 48 ? 13.408 -2.144 12.699 1.00 10.62 48 GLU B C 1
ATOM 1398 O O . GLU B 1 48 ? 13.341 -2.290 11.524 1.00 12.13 48 GLU B O 1
ATOM 1404 N N . GLY B 1 49 ? 12.364 -2.540 13.499 1.00 12.60 49 GLY B N 1
ATOM 1405 C CA . GLY B 1 49 ? 11.183 -3.104 12.825 1.00 13.89 49 GLY B CA 1
ATOM 1406 C C . GLY B 1 49 ? 11.174 -4.607 12.666 1.00 13.08 49 GLY B C 1
ATOM 1407 O O . GLY B 1 49 ? 10.130 -5.227 12.382 1.00 15.34 49 GLY B O 1
ATOM 1408 N N . TYR B 1 50 ? 12.342 -5.234 12.873 1.00 11.26 50 TYR B N 1
ATOM 1409 C CA . TYR B 1 50 ? 12.406 -6.708 12.942 1.00 8.86 50 TYR B CA 1
ATOM 1410 C C . TYR B 1 50 ? 12.397 -7.161 14.354 1.00 10.38 50 TYR B C 1
ATOM 1411 O O . TYR B 1 50 ? 13.044 -6.556 15.216 1.00 11.42 50 TYR B O 1
ATOM 1420 N N . ASP B 1 51 ? 11.722 -8.232 14.654 1.00 8.40 51 ASP B N 1
ATOM 1421 C CA . ASP B 1 51 ? 11.765 -8.817 15.967 1.00 9.41 51 ASP B CA 1
ATOM 1422 C C . ASP B 1 51 ? 12.996 -9.649 16.286 1.00 9.41 51 ASP B C 1
ATOM 1423 O O . ASP B 1 51 ? 13.318 -9.867 17.434 1.00 10.18 51 ASP B O 1
ATOM 1428 N N . VAL B 1 52 ? 13.668 -10.091 15.219 1.00 8.81 52 VAL B N 1
ATOM 1429 C CA . VAL B 1 52 ? 14.945 -10.815 15.386 1.00 7.80 52 VAL B CA 1
ATOM 1430 C C . VAL B 1 52 ? 15.737 -10.545 14.115 1.00 6.87 52 VAL B C 1
ATOM 1431 O O . VAL B 1 52 ? 15.212 -10.455 13.020 1.00 6.94 52 VAL B O 1
ATOM 1435 N N . VAL B 1 53 ? 17.055 -10.537 14.314 1.00 6.59 53 VAL B N 1
ATOM 1436 C CA . VAL B 1 53 ? 17.975 -10.409 13.174 1.00 6.19 53 VAL B CA 1
ATOM 1437 C C . VAL B 1 53 ? 18.974 -11.537 13.299 1.00 5.96 53 VAL B C 1
ATOM 1438 O O . VAL B 1 53 ? 19.608 -11.737 14.348 1.00 6.38 53 VAL B O 1
ATOM 1442 N N . LEU B 1 54 ? 19.155 -12.276 12.205 1.00 5.14 54 LEU B N 1
ATOM 1443 C CA . LEU B 1 54 ? 20.147 -13.384 12.167 1.00 4.90 54 LEU B CA 1
ATOM 1444 C C . LEU B 1 54 ? 21.276 -12.920 11.217 1.00 5.09 54 LEU B C 1
ATOM 1445 O O . LEU B 1 54 ? 21.034 -12.529 10.060 1.00 5.95 54 LEU B O 1
ATOM 1450 N N . LEU B 1 55 ? 22.497 -12.973 11.723 1.00 4.71 55 LEU B N 1
ATOM 1451 C CA . LEU B 1 55 ? 23.696 -12.494 11.009 1.00 5.15 55 LEU B CA 1
ATOM 1452 C C . LEU B 1 55 ? 24.464 -13.716 10.592 1.00 4.58 55 LEU B C 1
ATOM 1453 O O . LEU B 1 55 ? 24.923 -14.490 11.460 1.00 5.32 55 LEU B O 1
ATOM 1458 N N . GLY B 1 56 ? 24.721 -13.893 9.302 1.00 4.94 56 GLY B N 1
ATOM 1459 C CA . GLY B 1 56 ? 25.489 -15.036 8.781 1.00 5.14 56 GLY B CA 1
ATOM 1460 C C . GLY B 1 56 ? 26.749 -14.616 8.118 1.00 4.87 56 GLY B C 1
ATOM 1461 O O . GLY B 1 56 ? 26.735 -13.677 7.293 1.00 5.33 56 GLY B O 1
ATOM 1462 N N . CYS B 1 57 ? 27.863 -15.281 8.368 1.00 5.06 57 CYS B N 1
ATOM 1463 C CA . CYS B 1 57 ? 29.097 -14.888 7.724 1.00 4.86 57 CYS B CA 1
ATOM 1464 C C . CYS B 1 57 ? 30.069 -16.054 7.693 1.00 4.81 57 CYS B C 1
ATOM 1465 O O . CYS B 1 57 ? 30.321 -16.665 8.745 1.00 5.52 57 CYS B O 1
ATOM 1468 N N . SER B 1 58 ? 30.649 -16.356 6.537 1.00 5.08 58 SER B N 1
ATOM 1469 C CA . SER B 1 58 ? 31.736 -17.350 6.447 1.00 5.47 58 SER B CA 1
ATOM 1470 C C . SER B 1 58 ? 33.082 -16.765 6.870 1.00 5.45 58 SER B C 1
ATOM 1471 O O . SER B 1 58 ? 33.259 -15.536 7.032 1.00 5.51 58 SER B O 1
ATOM 1474 N N . THR B 1 59 ? 34.056 -17.689 7.113 1.00 5.59 59 THR B N 1
ATOM 1475 C CA . THR B 1 59 ? 35.410 -17.272 7.537 1.00 5.68 59 THR B CA 1
ATOM 1476 C C . THR B 1 59 ? 36.382 -17.695 6.446 1.00 5.36 59 THR B C 1
ATOM 1477 O O . THR B 1 59 ? 36.366 -18.825 5.938 1.00 6.59 59 THR B O 1
ATOM 1481 N N . TRP B 1 60 ? 37.239 -16.774 6.117 1.00 5.85 60 TRP B N 1
ATOM 1482 C CA . TRP B 1 60 ? 38.237 -16.934 5.046 1.00 6.84 60 TRP B CA 1
ATOM 1483 C C . TRP B 1 60 ? 39.616 -16.558 5.627 1.00 7.22 60 TRP B C 1
ATOM 1484 O O . TRP B 1 60 ? 39.817 -16.498 6.816 1.00 7.54 60 TRP B O 1
ATOM 1495 N N . GLY B 1 61 ? 40.569 -16.411 4.701 1.00 8.49 61 GLY B N 1
ATOM 1496 C CA . GLY B 1 61 ? 41.906 -15.854 5.112 1.00 9.23 61 GLY B CA 1
ATOM 1497 C C . GLY B 1 61 ? 42.923 -16.957 5.394 1.00 8.12 61 GLY B C 1
ATOM 1498 O O . GLY B 1 61 ? 42.658 -17.994 5.944 1.00 9.22 61 GLY B O 1
ATOM 1499 N N . ASP B 1 62 ? 44.144 -16.637 4.947 1.00 10.37 62 ASP B N 1
ATOM 1500 C CA . ASP B 1 62 ? 45.235 -17.593 5.177 1.00 11.53 62 ASP B CA 1
ATOM 1501 C C . ASP B 1 62 ? 45.894 -17.384 6.562 1.00 10.67 62 ASP B C 1
ATOM 1502 O O . ASP B 1 62 ? 46.419 -16.271 6.849 1.00 10.53 62 ASP B O 1
ATOM 1507 N N . ASP B 1 63 ? 45.759 -18.359 7.405 1.00 11.15 63 ASP B N 1
ATOM 1508 C CA . ASP B 1 63 ? 46.308 -18.344 8.755 1.00 12.98 63 ASP B CA 1
ATOM 1509 C C . ASP B 1 63 ? 45.863 -17.117 9.571 1.00 12.00 63 ASP B C 1
ATOM 1510 O O . ASP B 1 63 ? 46.659 -16.466 10.224 1.00 11.39 63 ASP B O 1
ATOM 1515 N N . GLU B 1 64 ? 44.570 -16.803 9.448 1.00 10.06 64 GLU B N 1
ATOM 1516 C CA . GLU B 1 64 ? 43.981 -15.587 10.012 1.00 8.69 64 GLU B CA 1
ATOM 1517 C C . GLU B 1 64 ? 42.487 -15.745 9.973 1.00 8.03 64 GLU B C 1
ATOM 1518 O O . GLU B 1 64 ? 41.979 -16.559 9.210 1.00 7.92 64 GLU B O 1
ATOM 1524 N N . ILE B 1 65 ? 41.756 -14.930 10.740 1.00 7.48 65 ILE B N 1
ATOM 1525 C CA . ILE B 1 65 ? 40.313 -14.848 10.607 1.00 7.96 65 ILE B CA 1
ATOM 1526 C C . ILE B 1 65 ? 40.038 -13.616 9.724 1.00 7.49 65 ILE B C 1
ATOM 1527 O O . ILE B 1 65 ? 40.247 -12.475 10.126 1.00 8.90 65 ILE B O 1
ATOM 1532 N N . GLU B 1 66 ? 39.588 -13.897 8.500 1.00 7.82 66 GLU B N 1
ATOM 1533 C CA . GLU B 1 66 ? 39.045 -12.902 7.622 1.00 8.46 66 GLU B CA 1
ATOM 1534 C C . GLU B 1 66 ? 37.543 -13.030 7.597 1.00 6.27 66 GLU B C 1
ATOM 1535 O O . GLU B 1 66 ? 37.036 -14.130 7.219 1.00 8.43 66 GLU B O 1
ATOM 1541 N N . LEU B 1 67 ? 36.774 -12.014 7.999 1.00 6.05 67 LEU B N 1
ATOM 1542 C CA . LEU B 1 67 ? 35.324 -12.047 7.749 1.00 6.06 67 LEU B CA 1
ATOM 1543 C C . LEU B 1 67 ? 35.081 -12.051 6.261 1.00 6.30 67 LEU B C 1
ATOM 1544 O O . LEU B 1 67 ? 35.719 -11.284 5.521 1.00 6.86 67 LEU B O 1
ATOM 1549 N N . GLN B 1 68 ? 34.077 -12.760 5.783 1.00 6.16 68 GLN B N 1
ATOM 1550 C CA . GLN B 1 68 ? 33.677 -12.705 4.380 1.00 5.87 68 GLN B CA 1
ATOM 1551 C C . GLN B 1 68 ? 33.542 -11.219 4.020 1.00 6.04 68 GLN B C 1
ATOM 1552 O O . GLN B 1 68 ? 32.904 -10.442 4.745 1.00 5.85 68 GLN B O 1
ATOM 1558 N N . GLU B 1 69 ? 34.126 -10.835 2.880 1.00 5.94 69 GLU B N 1
ATOM 1559 C CA . GLU B 1 69 ? 34.403 -9.402 2.667 1.00 7.53 69 GLU B CA 1
ATOM 1560 C C . GLU B 1 69 ? 33.160 -8.539 2.610 1.00 7.26 69 GLU B C 1
ATOM 1561 O O . GLU B 1 69 ? 33.237 -7.363 2.930 1.00 8.95 69 GLU B O 1
ATOM 1567 N N . ASP B 1 70 ? 32.028 -9.051 2.143 1.00 6.74 70 ASP B N 1
ATOM 1568 C CA . ASP B 1 70 ? 30.819 -8.230 2.060 1.00 7.30 70 ASP B CA 1
ATOM 1569 C C . ASP B 1 70 ? 30.316 -7.857 3.416 1.00 7.10 70 ASP B C 1
ATOM 1570 O O . ASP B 1 70 ? 29.640 -6.835 3.535 1.00 7.72 70 ASP B O 1
ATOM 1575 N N . PHE B 1 71 ? 30.623 -8.616 4.466 1.00 6.36 71 PHE B N 1
ATOM 1576 C CA . PHE B 1 71 ? 30.101 -8.330 5.808 1.00 5.86 71 PHE B CA 1
ATOM 1577 C C . PHE B 1 71 ? 30.868 -7.213 6.527 1.00 5.65 71 PHE B C 1
ATOM 1578 O O . PHE B 1 71 ? 30.304 -6.623 7.432 1.00 6.11 71 PHE B O 1
ATOM 1586 N N . VAL B 1 72 ? 32.123 -6.967 6.152 1.00 6.47 72 VAL B N 1
ATOM 1587 C CA . VAL B 1 72 ? 32.954 -6.100 6.959 1.00 6.42 72 VAL B CA 1
ATOM 1588 C C . VAL B 1 72 ? 32.310 -4.713 7.201 1.00 7.44 72 VAL B C 1
ATOM 1589 O O . VAL B 1 72 ? 32.351 -4.243 8.351 1.00 7.22 72 VAL B O 1
ATOM 1593 N N . PRO B 1 73 ? 31.754 -4.046 6.158 1.00 7.40 73 PRO B N 1
ATOM 1594 C CA . PRO B 1 73 ? 31.188 -2.712 6.443 1.00 7.62 73 PRO B CA 1
ATOM 1595 C C . PRO B 1 73 ? 30.049 -2.794 7.471 1.00 6.93 73 PRO B C 1
ATOM 1596 O O . PRO B 1 73 ? 29.909 -1.870 8.282 1.00 8.32 73 PRO B O 1
ATOM 1600 N N . LEU B 1 74 ? 29.215 -3.831 7.475 1.00 6.03 74 LEU B N 1
ATOM 1601 C CA . LEU B 1 74 ? 28.172 -3.930 8.482 1.00 6.18 74 LEU B CA 1
ATOM 1602 C C . LEU B 1 74 ? 28.789 -4.139 9.836 1.00 5.78 74 LEU B C 1
ATOM 1603 O O . LEU B 1 74 ? 28.386 -3.518 10.850 1.00 6.64 74 LEU B O 1
ATOM 1608 N N . TYR B 1 75 ? 29.851 -5.003 9.951 1.00 6.18 75 TYR B N 1
ATOM 1609 C CA . TYR B 1 75 ? 30.512 -5.195 11.247 1.00 6.19 75 TYR B CA 1
ATOM 1610 C C . TYR B 1 75 ? 31.072 -3.837 11.734 1.00 6.11 75 TYR B C 1
ATOM 1611 O O . TYR B 1 75 ? 30.873 -3.505 12.908 1.00 6.91 75 TYR B O 1
ATOM 1620 N N . GLU B 1 76 ? 31.693 -3.079 10.869 1.00 6.26 76 GLU B N 1
ATOM 1621 C CA . GLU B 1 76 ? 32.345 -1.810 11.304 1.00 7.37 76 GLU B CA 1
ATOM 1622 C C . GLU B 1 76 ? 31.284 -0.895 11.904 1.00 7.26 76 GLU B C 1
ATOM 1623 O O . GLU B 1 76 ? 31.549 -0.217 12.905 1.00 9.04 76 GLU B O 1
ATOM 1629 N N . ASP B 1 77 ? 30.150 -0.791 11.287 1.00 6.11 77 ASP B N 1
ATOM 1630 C CA . ASP B 1 77 ? 29.058 0.125 11.738 1.00 6.19 77 ASP B CA 1
ATOM 1631 C C . ASP B 1 77 ? 27.959 -0.551 12.412 1.00 5.89 77 ASP B C 1
ATOM 1632 O O . ASP B 1 77 ? 26.850 0.041 12.482 1.00 6.24 77 ASP B O 1
ATOM 1637 N N . LEU B 1 78 ? 28.191 -1.692 13.071 1.00 5.79 78 LEU B N 1
ATOM 1638 C CA . LEU B 1 78 ? 27.071 -2.432 13.640 1.00 6.69 78 LEU B CA 1
ATOM 1639 C C . LEU B 1 78 ? 26.427 -1.659 14.796 1.00 6.02 78 LEU B C 1
ATOM 1640 O O . LEU B 1 78 ? 25.267 -1.908 15.118 1.00 6.24 78 LEU B O 1
ATOM 1645 N N . ASP B 1 79 ? 27.239 -0.778 15.418 1.00 5.86 79 ASP B N 1
ATOM 1646 C CA . ASP B 1 79 ? 26.697 0.104 16.477 1.00 6.41 79 ASP B CA 1
ATOM 1647 C C . ASP B 1 79 ? 25.579 1.044 16.022 1.00 6.76 79 ASP B C 1
ATOM 1648 O O . ASP B 1 79 ? 24.892 1.603 16.858 1.00 7.21 79 ASP B O 1
ATOM 1653 N N . ARG B 1 80 ? 25.358 1.160 14.708 1.00 6.67 80 ARG B N 1
ATOM 1654 C CA . ARG B 1 80 ? 24.290 2.073 14.198 1.00 7.17 80 ARG B CA 1
ATOM 1655 C C . ARG B 1 80 ? 23.019 1.269 13.821 1.00 6.80 80 ARG B C 1
ATOM 1656 O O . ARG B 1 80 ? 22.013 1.853 13.396 1.00 7.63 80 ARG B O 1
ATOM 1664 N N . ALA B 1 81 ? 23.070 -0.079 13.933 1.00 6.95 81 ALA B N 1
ATOM 1665 C CA . ALA B 1 81 ? 21.976 -0.942 13.451 1.00 7.37 81 ALA B CA 1
ATOM 16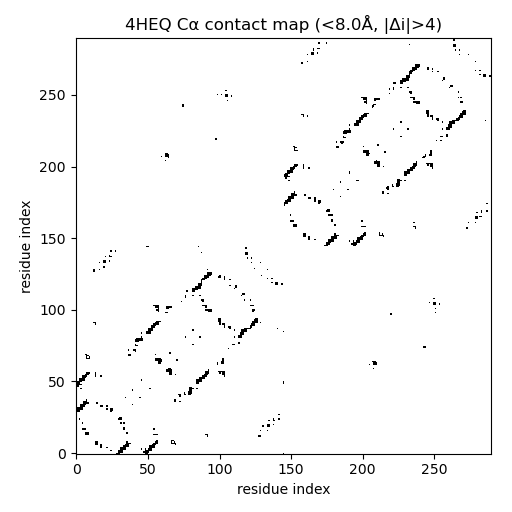66 C C . ALA B 1 81 ? 20.767 -1.042 14.375 1.00 7.24 81 ALA B C 1
ATOM 1667 O O . ALA B 1 81 ? 19.748 -1.622 13.919 1.00 9.93 81 ALA B O 1
ATOM 1669 N N . GLY B 1 82 ? 20.857 -0.553 15.631 1.00 6.97 82 GLY B N 1
ATOM 1670 C CA . GLY B 1 82 ? 19.642 -0.666 16.493 1.00 8.01 82 GLY B CA 1
ATOM 1671 C C . GLY B 1 82 ? 19.637 -1.976 17.225 1.00 8.87 82 GLY B C 1
ATOM 1672 O O . GLY B 1 82 ? 18.565 -2.542 17.499 1.00 9.63 82 GLY B O 1
ATOM 1673 N N . LEU B 1 83 ? 20.815 -2.543 17.549 1.00 8.90 83 LEU B N 1
ATOM 1674 C CA . LEU B 1 83 ? 20.815 -3.901 18.225 1.00 9.48 83 LEU B CA 1
ATOM 1675 C C . LEU B 1 83 ? 20.632 -3.846 19.712 1.00 10.17 83 LEU B C 1
ATOM 1676 O O . LEU B 1 83 ? 20.504 -4.940 20.303 1.00 10.46 83 LEU B O 1
ATOM 1681 N N . LYS B 1 84 ? 20.614 -2.698 20.362 1.00 10.11 84 LYS B N 1
ATOM 1682 C CA . LYS B 1 84 ? 20.481 -2.649 21.844 1.00 10.00 84 LYS B CA 1
ATOM 1683 C C . LYS B 1 84 ? 19.115 -3.313 22.220 1.00 11.24 84 LYS B C 1
ATOM 1684 O O . LYS B 1 84 ? 18.062 -2.886 21.688 1.00 11.46 84 LYS B O 1
ATOM 1690 N N . ASP B 1 85 ? 19.156 -4.451 22.955 1.00 10.48 85 ASP B N 1
ATOM 1691 C CA . ASP B 1 85 ? 17.971 -5.211 23.392 1.00 12.30 85 ASP B CA 1
ATOM 1692 C C . ASP B 1 85 ? 17.229 -5.804 22.226 1.00 14.29 85 ASP B C 1
ATOM 1693 O O . ASP B 1 85 ? 16.040 -6.105 22.321 1.00 16.34 85 ASP B O 1
ATOM 1698 N N . LYS B 1 86 ? 17.891 -5.958 21.083 1.00 10.84 86 LYS B N 1
ATOM 1699 C CA . LYS B 1 86 ? 17.283 -6.651 19.959 1.00 11.12 86 LYS B CA 1
ATOM 1700 C C . LYS B 1 86 ? 17.708 -8.153 20.028 1.00 9.50 86 LYS B C 1
ATOM 1701 O O . LYS B 1 86 ? 18.840 -8.481 20.331 1.00 9.72 86 LYS B O 1
ATOM 1707 N N . LYS B 1 87 ? 16.789 -9.031 19.704 1.00 8.55 87 LYS B N 1
ATOM 1708 C CA . LYS B 1 87 ? 17.100 -10.467 19.621 1.00 8.91 87 LYS B CA 1
ATOM 1709 C C . LYS B 1 87 ? 17.940 -10.712 18.360 1.00 8.18 87 LYS B C 1
ATOM 1710 O O . LYS B 1 87 ? 17.551 -10.310 17.259 1.00 9.47 87 LYS B O 1
ATOM 1716 N N . VAL B 1 88 ? 19.030 -11.383 18.572 1.00 6.88 88 VAL B N 1
ATOM 1717 C CA . VAL B 1 88 ? 20.045 -11.671 17.503 1.00 7.13 88 VAL B CA 1
ATOM 1718 C C . VAL B 1 88 ? 20.478 -13.088 17.617 1.00 6.87 88 VAL B C 1
ATOM 1719 O O . VAL B 1 88 ? 20.619 -13.670 18.722 1.00 7.65 88 VAL B O 1
ATOM 1723 N N . GLY B 1 89 ? 20.785 -13.700 16.455 1.00 5.89 89 GLY B N 1
ATOM 1724 C CA . GLY B 1 89 ? 21.528 -14.982 16.415 1.00 6.39 89 GLY B CA 1
ATOM 1725 C C . GLY B 1 89 ? 22.604 -14.890 15.345 1.00 5.28 89 GLY B C 1
ATOM 1726 O O . GLY B 1 89 ? 22.398 -14.132 14.350 1.00 6.34 89 GLY B O 1
ATOM 1727 N N . VAL B 1 90 ? 23.704 -15.597 15.528 1.00 5.21 90 VAL B N 1
ATOM 1728 C CA . VAL B 1 90 ? 24.834 -15.561 14.582 1.00 5.28 90 VAL B CA 1
ATOM 1729 C C . VAL B 1 90 ? 25.103 -16.924 14.046 1.00 5.09 90 VAL B C 1
ATOM 1730 O O . VAL B 1 90 ? 25.098 -17.934 14.823 1.00 5.04 90 VAL B O 1
ATOM 1734 N N . PHE B 1 91 ? 25.333 -17.016 12.725 1.00 4.71 91 PHE B N 1
ATOM 1735 C CA . PHE B 1 91 ? 25.655 -18.297 12.103 1.00 4.70 91 PHE B CA 1
ATOM 1736 C C . PHE B 1 91 ? 26.677 -18.133 11.072 1.00 4.64 91 PHE B C 1
ATOM 1737 O O . PHE B 1 91 ? 27.001 -17.025 10.621 1.00 4.60 91 PHE B O 1
ATOM 1745 N N . GLY B 1 92 ? 27.239 -19.226 10.614 1.00 5.29 92 GLY B N 1
ATOM 1746 C CA . GLY B 1 92 ? 28.203 -19.102 9.500 1.00 5.77 92 GLY B CA 1
ATOM 1747 C C . GLY B 1 92 ? 28.798 -20.443 9.111 1.00 6.26 92 GLY B C 1
ATOM 1748 O O . GLY B 1 92 ? 28.748 -21.414 9.886 1.00 7.55 92 GLY B O 1
ATOM 1749 N N . CYS B 1 93 ? 29.304 -20.512 7.878 1.00 6.17 93 CYS B N 1
ATOM 1750 C CA . CYS B 1 93 ? 30.023 -21.729 7.418 1.00 6.66 93 CYS B CA 1
ATOM 1751 C C . CYS B 1 93 ? 31.476 -21.548 7.570 1.00 6.59 93 CYS B C 1
ATOM 1752 O O . CYS B 1 93 ? 32.038 -20.482 7.473 1.00 7.14 93 CYS B O 1
ATOM 1755 N N . GLY B 1 94 ? 32.139 -22.721 7.759 1.00 7.40 94 GLY B N 1
ATOM 1756 C CA . GLY B 1 94 ? 33.577 -22.796 7.814 1.00 8.50 94 GLY B CA 1
ATOM 1757 C C . GLY B 1 94 ? 33.979 -24.246 7.657 1.00 7.61 94 GLY B C 1
ATOM 1758 O O . GLY B 1 94 ? 33.246 -25.060 7.061 1.00 9.63 94 GLY B O 1
ATOM 1759 N N . ASP B 1 95 ? 35.186 -24.543 8.134 1.00 8.78 95 ASP B N 1
ATOM 1760 C CA . ASP B 1 95 ? 35.802 -25.893 7.882 1.00 10.42 95 ASP B CA 1
ATOM 1761 C C . ASP B 1 95 ? 36.846 -26.047 8.964 1.00 9.48 95 ASP B C 1
ATOM 1762 O O . ASP B 1 95 ? 37.784 -25.303 9.075 1.00 9.14 95 ASP B O 1
ATOM 1767 N N . SER B 1 96 ? 36.649 -27.097 9.732 1.00 12.52 96 SER B N 1
ATOM 1768 C CA . SER B 1 96 ? 37.560 -27.425 10.861 1.00 14.68 96 SER B CA 1
ATOM 1769 C C . SER B 1 96 ? 38.959 -27.872 10.485 1.00 14.20 96 SER B C 1
ATOM 1770 O O . SER B 1 96 ? 39.818 -27.920 11.389 1.00 14.98 96 SER B O 1
ATOM 1773 N N . SER B 1 97 ? 39.229 -28.052 9.212 1.00 13.14 97 SER B N 1
ATOM 1774 C CA . SER B 1 97 ? 40.588 -28.318 8.779 1.00 16.14 97 SER B CA 1
ATOM 1775 C C . SER B 1 97 ? 41.400 -27.019 8.806 1.00 18.30 97 SER B C 1
ATOM 1776 O O . SER B 1 97 ? 42.611 -27.086 8.732 1.00 20.24 97 SER B O 1
ATOM 1779 N N . TYR B 1 98 ? 40.758 -25.830 8.914 1.00 15.46 98 TYR B N 1
ATOM 1780 C CA . TYR B 1 98 ? 41.518 -24.584 8.990 1.00 14.98 98 TYR B CA 1
ATOM 1781 C C . TYR B 1 98 ? 41.675 -24.202 10.465 1.00 15.17 98 TYR B C 1
ATOM 1782 O O . TYR B 1 98 ? 40.855 -24.468 11.341 1.00 15.15 98 TYR B O 1
ATOM 1791 N N . THR B 1 99 ? 42.747 -23.422 10.718 1.00 14.10 99 THR B N 1
ATOM 1792 C CA . THR B 1 99 ? 42.928 -22.830 12.045 1.00 15.51 99 THR B CA 1
ATOM 1793 C C . THR B 1 99 ? 41.936 -22.335 13.046 1.00 15.52 99 THR B C 1
ATOM 1794 O O . THR B 1 99 ? 41.704 -23.147 13.931 1.00 29.72 99 THR B O 1
ATOM 1798 N N . TYR B 1 100 ? 41.209 -21.264 12.750 1.00 9.79 100 TYR B N 1
ATOM 1799 C CA . TYR B 1 100 ? 40.137 -20.604 13.510 1.00 9.75 100 TYR B CA 1
ATOM 1800 C C . TYR B 1 100 ? 38.833 -21.019 12.876 1.00 8.15 100 TYR B C 1
ATOM 1801 O O . TYR B 1 100 ? 38.195 -20.256 12.121 1.00 8.93 100 TYR B O 1
ATOM 1810 N N . PHE B 1 101 ? 38.321 -22.171 13.256 1.00 8.58 101 PHE B N 1
ATOM 1811 C CA . PHE B 1 101 ? 37.103 -22.709 12.742 1.00 7.85 101 PHE B CA 1
ATOM 1812 C C . PHE B 1 101 ? 35.987 -21.739 13.020 1.00 8.02 101 PHE B C 1
ATOM 1813 O O . PHE B 1 101 ? 35.704 -21.379 14.209 1.00 8.50 101 PHE B O 1
ATOM 1821 N N . CYS B 1 102 ? 35.275 -21.286 11.998 1.00 7.17 102 CYS B N 1
ATOM 1822 C CA . CYS B 1 102 ? 34.185 -20.311 12.095 1.00 7.16 102 CYS B CA 1
ATOM 1823 C C . CYS B 1 102 ? 34.541 -19.112 12.995 1.00 7.11 102 CYS B C 1
ATOM 1824 O O . CYS B 1 102 ? 33.657 -18.566 13.672 1.00 7.24 102 CYS B O 1
ATOM 1827 N N . GLY B 1 103 ? 35.762 -18.651 12.934 1.00 6.43 103 GLY B N 1
ATOM 1828 C CA . GLY B 1 103 ? 36.133 -17.558 13.777 1.00 6.90 103 GLY B CA 1
ATOM 1829 C C . GLY B 1 103 ? 35.311 -16.259 13.492 1.00 5.58 103 GLY B C 1
ATOM 1830 O O . GLY B 1 103 ? 35.120 -15.490 14.416 1.00 6.88 103 GLY B O 1
ATOM 1831 N N . ALA B 1 104 ? 34.810 -16.047 12.256 1.00 5.29 104 ALA B N 1
ATOM 1832 C CA . ALA B 1 104 ? 34.043 -14.821 11.995 1.00 4.99 104 ALA B CA 1
ATOM 1833 C C . ALA B 1 104 ? 32.802 -14.848 12.852 1.00 5.23 104 ALA B C 1
ATOM 1834 O O . ALA B 1 104 ? 32.312 -13.782 13.239 1.00 5.81 104 ALA B O 1
ATOM 1836 N N . VAL B 1 105 ? 32.210 -16.015 13.085 1.00 5.21 105 VAL B N 1
ATOM 1837 C CA . VAL B 1 105 ? 30.970 -16.090 13.895 1.00 5.85 105 VAL B CA 1
ATOM 1838 C C . VAL B 1 105 ? 31.245 -15.582 15.303 1.00 5.78 105 VAL B C 1
ATOM 1839 O O . VAL B 1 105 ? 30.432 -14.780 15.869 1.00 5.91 105 VAL B O 1
ATOM 1843 N N . ASP B 1 106 ? 32.417 -15.948 15.896 1.00 5.80 106 ASP B N 1
ATOM 1844 C CA . ASP B 1 106 ? 32.704 -15.498 17.262 1.00 5.96 106 ASP B CA 1
ATOM 1845 C C . ASP B 1 106 ? 32.909 -14.035 17.287 1.00 5.28 106 ASP B C 1
ATOM 1846 O O . ASP B 1 106 ? 32.520 -13.348 18.246 1.00 5.71 106 ASP B O 1
ATOM 1851 N N . VAL B 1 107 ? 33.61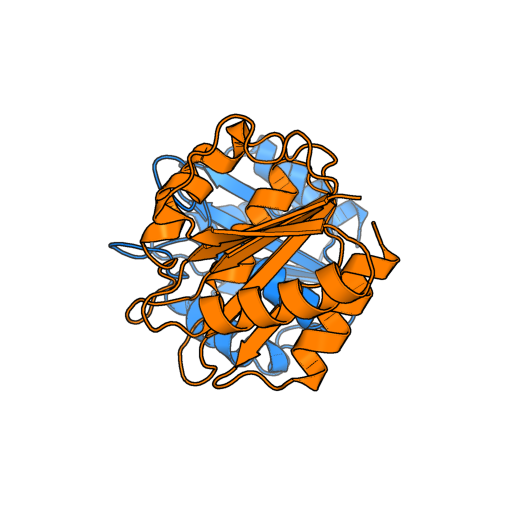0 -13.489 16.267 1.00 5.64 107 VAL B N 1
ATOM 1852 C CA . VAL B 1 107 ? 33.929 -12.053 16.224 1.00 5.88 107 VAL B CA 1
ATOM 1853 C C . VAL B 1 107 ? 32.627 -11.238 16.110 1.00 5.42 107 VAL B C 1
ATOM 1854 O O . VAL B 1 107 ? 32.385 -10.232 16.849 1.00 6.25 107 VAL B O 1
ATOM 1858 N N . ILE B 1 108 ? 31.727 -11.641 15.226 1.00 5.47 108 ILE B N 1
ATOM 1859 C CA . ILE B 1 108 ? 30.481 -10.916 15.037 1.00 4.95 108 ILE B CA 1
ATOM 1860 C C . ILE B 1 108 ? 29.588 -11.066 16.283 1.00 5.30 108 ILE B C 1
ATOM 1861 O O . ILE B 1 108 ? 28.994 -10.058 16.712 1.00 5.97 108 ILE B O 1
ATOM 1866 N N . GLU B 1 109 ? 29.542 -12.263 16.841 1.00 5.34 109 GLU B N 1
ATOM 1867 C CA . GLU B 1 109 ? 28.682 -12.435 18.041 1.00 5.76 109 GLU B CA 1
ATOM 1868 C C . GLU B 1 109 ? 29.186 -11.625 19.231 1.00 5.88 109 GLU B C 1
ATOM 1869 O O . GLU B 1 109 ? 28.361 -10.992 19.930 1.00 5.93 109 GLU B O 1
ATOM 1875 N N . LYS B 1 110 ? 30.508 -11.516 19.437 1.00 5.71 110 LYS B N 1
ATOM 1876 C CA . LYS B 1 110 ? 31.003 -10.707 20.521 1.00 5.83 110 LYS B CA 1
ATOM 1877 C C . LYS B 1 110 ? 30.652 -9.263 20.290 1.00 6.10 110 LYS B C 1
ATOM 1878 O O . LYS B 1 110 ? 30.255 -8.593 21.264 1.00 7.01 110 LYS B O 1
ATOM 1884 N N . LYS B 1 111 ? 30.787 -8.722 19.069 1.00 6.32 111 LYS B N 1
ATOM 1885 C CA . LYS B 1 111 ? 30.420 -7.333 18.874 1.00 6.71 111 LYS B CA 1
ATOM 1886 C C . LYS B 1 111 ? 28.934 -7.141 19.125 1.00 6.81 111 LYS B C 1
ATOM 1887 O O . LYS B 1 111 ? 28.593 -6.152 19.797 1.00 7.61 111 LYS B O 1
ATOM 1893 N N . ALA B 1 112 ? 28.086 -8.019 18.643 1.00 6.32 112 ALA B N 1
ATOM 1894 C CA . ALA B 1 112 ? 26.638 -7.890 18.952 1.00 6.40 112 ALA B CA 1
ATOM 1895 C C . ALA B 1 112 ? 26.405 -7.816 20.434 1.00 6.62 112 ALA B C 1
ATOM 1896 O O . ALA B 1 112 ? 25.549 -7.010 20.872 1.00 7.00 112 ALA B O 1
ATOM 1898 N N . GLU B 1 113 ? 27.097 -8.660 21.230 1.00 6.71 113 GLU B N 1
ATOM 1899 C CA . GLU B 1 113 ? 26.930 -8.651 22.683 1.00 7.65 113 GLU B CA 1
ATOM 1900 C C . GLU B 1 113 ? 27.432 -7.321 23.245 1.00 8.38 113 GLU B C 1
ATOM 1901 O O . GLU B 1 113 ? 26.724 -6.755 24.125 1.00 8.51 113 GLU B O 1
ATOM 1907 N N . GLU B 1 114 ? 28.524 -6.754 22.803 1.00 7.25 114 GLU B N 1
ATOM 1908 C CA . GLU B 1 114 ? 29.034 -5.510 23.321 1.00 8.59 114 GLU B CA 1
ATOM 1909 C C . GLU B 1 114 ? 28.052 -4.385 22.988 1.00 8.56 114 GLU B C 1
ATOM 1910 O O . GLU B 1 114 ? 28.002 -3.374 23.747 1.00 8.98 114 GLU B O 1
ATOM 1916 N N . LEU B 1 115 ? 27.281 -4.495 21.925 1.00 7.37 115 LEU B N 1
ATOM 1917 C CA . LEU B 1 115 ? 26.306 -3.523 21.512 1.00 7.61 115 LEU B CA 1
ATOM 1918 C C . LEU B 1 115 ? 24.963 -3.727 22.170 1.00 7.25 115 LEU B C 1
ATOM 1919 O O . LEU B 1 115 ? 24.051 -2.924 21.871 1.00 8.61 115 LEU B O 1
ATOM 1924 N N . GLY B 1 116 ? 24.836 -4.668 23.079 1.00 7.83 116 GLY B N 1
ATOM 1925 C CA . GLY B 1 116 ? 23.638 -4.828 23.880 1.00 8.63 116 GLY B CA 1
ATOM 1926 C C . GLY B 1 116 ? 22.615 -5.733 23.322 1.00 8.19 116 GLY B C 1
ATOM 1927 O O . GLY B 1 116 ? 21.463 -5.798 23.772 1.00 9.34 116 GLY B O 1
ATOM 1928 N N . ALA B 1 117 ? 22.958 -6.492 22.278 1.00 7.60 117 ALA B N 1
ATOM 1929 C CA . ALA B 1 117 ? 21.943 -7.470 21.743 1.00 8.12 117 ALA B CA 1
ATOM 1930 C C . ALA B 1 117 ? 21.669 -8.623 22.763 1.00 9.67 117 ALA B C 1
ATOM 1931 O O . ALA B 1 117 ? 22.470 -8.949 23.540 1.00 11.37 117 ALA B O 1
ATOM 1933 N N . THR B 1 118 ? 20.481 -9.189 22.558 1.00 10.68 118 THR B N 1
ATOM 1934 C CA . THR B 1 118 ? 19.983 -10.357 23.249 1.00 12.63 118 THR B CA 1
ATOM 1935 C C . THR B 1 118 ? 20.283 -11.576 22.312 1.00 9.13 118 THR B C 1
ATOM 1936 O O . THR B 1 118 ? 19.563 -11.725 21.359 1.00 10.75 118 THR B O 1
ATOM 1940 N N . LEU B 1 119 ? 21.227 -12.394 22.664 1.00 9.42 119 LEU B N 1
ATOM 1941 C CA . LEU B 1 119 ? 21.519 -13.577 21.808 1.00 10.01 119 LEU B CA 1
ATOM 1942 C C . LEU B 1 119 ? 20.531 -14.689 22.056 1.00 10.98 119 LEU B C 1
ATOM 1943 O O . LEU B 1 119 ? 20.436 -15.186 23.199 1.00 14.80 119 LEU B O 1
ATOM 1948 N N . VAL B 1 120 ? 19.787 -15.068 21.077 1.00 10.02 120 VAL B N 1
ATOM 1949 C CA . VAL B 1 120 ? 18.661 -15.994 21.141 1.00 12.32 120 VAL B CA 1
ATOM 1950 C C . VAL B 1 120 ? 19.109 -17.452 21.317 1.00 11.89 120 VAL B C 1
ATOM 1951 O O . VAL B 1 120 ? 18.262 -18.285 21.745 1.00 15.15 120 VAL B O 1
ATOM 1955 N N . ALA B 1 121 ? 20.333 -17.760 20.878 1.00 9.14 121 ALA B N 1
ATOM 1956 C CA . ALA B 1 121 ? 20.809 -19.155 20.906 1.00 9.61 121 ALA B CA 1
ATOM 1957 C C . ALA B 1 121 ? 22.268 -19.091 20.751 1.00 7.76 121 ALA B C 1
ATOM 1958 O O . ALA B 1 121 ? 22.811 -18.098 20.218 1.00 8.16 121 ALA B O 1
ATOM 1960 N N . SER B 1 122 ? 22.909 -20.140 21.195 1.00 8.03 122 SER B N 1
ATOM 1961 C CA . SER B 1 122 ? 24.314 -20.325 20.931 1.00 8.00 122 SER B CA 1
ATOM 1962 C C . SER B 1 122 ? 24.500 -20.367 19.407 1.00 6.54 122 SER B C 1
ATOM 1963 O O . SER B 1 122 ? 23.636 -20.883 18.681 1.00 6.66 122 SER B O 1
ATOM 1966 N N . SER B 1 123 ? 25.608 -19.801 18.958 1.00 5.78 123 SER B N 1
ATOM 1967 C CA . SER B 1 123 ? 25.823 -19.624 17.508 1.00 5.72 123 SER B CA 1
ATOM 1968 C C . SER B 1 123 ? 25.822 -20.937 16.696 1.00 5.87 123 SER B C 1
ATOM 1969 O O . SER B 1 123 ? 26.230 -22.002 17.171 1.00 5.95 123 SER B O 1
ATOM 1972 N N . LEU B 1 124 ? 25.413 -20.853 15.446 1.00 5.67 124 LEU B N 1
ATOM 1973 C CA . LEU B 1 124 ? 25.401 -22.022 14.551 1.00 6.11 124 LEU B CA 1
ATOM 1974 C C . LEU B 1 124 ? 26.646 -22.006 13.745 1.00 6.50 124 LEU B C 1
ATOM 1975 O O . LEU B 1 124 ? 26.824 -21.077 12.862 1.00 7.37 124 LEU B O 1
ATOM 1980 N N . LYS B 1 125 ? 27.514 -22.997 13.900 1.00 7.43 125 LYS B N 1
ATOM 1981 C CA . LYS B 1 125 ? 28.782 -23.057 13.203 1.00 7.86 125 LYS B CA 1
ATOM 1982 C C . LYS B 1 125 ? 28.755 -24.291 12.299 1.00 8.40 125 LYS B C 1
ATOM 1983 O O . LYS B 1 125 ? 28.769 -25.453 12.827 1.00 11.64 125 LYS B O 1
ATOM 1989 N N . ILE B 1 126 ? 28.661 -24.142 11.032 1.00 8.76 126 ILE B N 1
ATOM 1990 C CA . ILE B 1 126 ? 28.537 -25.224 10.067 1.00 10.88 126 ILE B CA 1
ATOM 1991 C C . ILE B 1 126 ? 29.906 -25.664 9.587 1.00 10.75 126 ILE B C 1
ATOM 1992 O O . ILE B 1 126 ? 30.690 -24.900 9.026 1.00 10.10 126 ILE B O 1
ATOM 1997 N N . ASP B 1 127 ? 30.230 -26.933 9.789 1.00 12.62 127 ASP B N 1
ATOM 1998 C CA . ASP B 1 127 ? 31.532 -27.489 9.394 1.00 14.30 127 ASP B CA 1
ATOM 1999 C C . ASP B 1 127 ? 31.385 -28.188 8.085 1.00 15.16 127 ASP B C 1
ATOM 2000 O O . ASP B 1 127 ? 30.734 -29.262 8.090 1.00 18.11 127 ASP B O 1
ATOM 2005 N N . GLY B 1 128 ? 31.838 -27.653 6.984 1.00 13.37 128 GLY B N 1
ATOM 2006 C CA . GLY B 1 128 ? 31.639 -28.257 5.695 1.00 14.88 128 GLY B CA 1
ATOM 2007 C C . GLY B 1 128 ? 30.269 -28.018 5.135 1.00 16.05 128 GLY B C 1
ATOM 2008 O O . GLY B 1 128 ? 29.779 -26.870 5.112 1.00 15.58 128 GLY B O 1
ATOM 2009 N N . GLU B 1 129 ? 29.596 -29.074 4.694 1.00 13.63 129 GLU B N 1
ATOM 2010 C CA . GLU B 1 129 ? 28.298 -28.967 4.132 1.00 12.89 129 GLU B CA 1
ATOM 2011 C C . GLU B 1 129 ? 27.278 -29.054 5.276 1.00 14.64 129 GLU B C 1
ATOM 2012 O O . GLU B 1 129 ? 27.402 -29.833 6.203 1.00 14.05 129 GLU B O 1
ATOM 2018 N N . PRO B 1 130 ? 26.255 -28.199 5.244 1.00 14.67 130 PRO B N 1
ATOM 2019 C CA . PRO B 1 130 ? 25.333 -28.215 6.425 1.00 17.21 130 PRO B CA 1
ATOM 2020 C C . PRO B 1 130 ? 24.571 -29.472 6.503 1.00 16.49 130 PRO B C 1
ATOM 2021 O O . PRO B 1 130 ? 24.201 -30.034 5.418 1.00 16.34 130 PRO B O 1
ATOM 2025 N N . ASP B 1 131 ? 24.285 -29.922 7.710 1.00 17.77 131 ASP B N 1
ATOM 2026 C CA . ASP B 1 131 ? 23.304 -30.981 7.925 1.00 18.38 131 ASP B CA 1
ATOM 2027 C C . ASP B 1 131 ? 21.977 -30.346 8.200 1.00 18.21 131 ASP B C 1
ATOM 2028 O O . ASP B 1 131 ? 21.868 -29.388 9.015 1.00 17.03 131 ASP B O 1
ATOM 2033 N N . SER B 1 132 ? 20.941 -30.842 7.518 1.00 16.79 132 SER B N 1
ATOM 2034 C CA . SER B 1 132 ? 19.655 -30.191 7.632 1.00 16.47 132 SER B CA 1
ATOM 2035 C C . SER B 1 132 ? 19.172 -30.228 9.118 1.00 15.26 132 SER B C 1
ATOM 2036 O O . SER B 1 132 ? 18.477 -29.302 9.578 1.00 13.99 132 SER B O 1
ATOM 2039 N N . ALA B 1 133 ? 19.438 -31.283 9.876 1.00 15.37 133 ALA B N 1
ATOM 2040 C CA . ALA B 1 133 ? 19.037 -31.347 11.281 1.00 15.03 133 ALA B CA 1
ATOM 2041 C C . ALA B 1 133 ? 19.575 -30.217 12.154 1.00 12.16 133 ALA B C 1
ATOM 2042 O O . ALA B 1 133 ? 18.836 -29.630 12.978 1.00 12.64 133 ALA B O 1
ATOM 2044 N N . GLU B 1 134 ? 20.857 -29.922 11.941 1.00 11.29 134 GLU B N 1
ATOM 2045 C CA . GLU B 1 134 ? 21.478 -28.886 12.777 1.00 11.98 134 GLU B CA 1
ATOM 2046 C C . GLU B 1 134 ? 20.913 -27.505 12.407 1.00 9.31 134 GLU B C 1
ATOM 2047 O O . GLU B 1 134 ? 20.651 -26.701 13.264 1.00 10.12 134 GLU B O 1
ATOM 2053 N N . VAL B 1 135 ? 20.668 -27.258 11.101 1.00 9.10 135 VAL B N 1
ATOM 2054 C CA . VAL B 1 135 ? 20.081 -25.976 10.687 1.00 10.09 135 VAL B CA 1
ATOM 2055 C C . VAL B 1 135 ? 18.674 -25.842 11.163 1.00 10.33 135 VAL B C 1
ATOM 2056 O O . VAL B 1 135 ? 18.296 -24.824 11.705 1.00 10.12 135 VAL B O 1
ATOM 2060 N N . LEU B 1 136 ? 17.887 -26.910 11.044 1.00 11.02 136 LEU B N 1
ATOM 2061 C CA . LEU B 1 136 ? 16.507 -26.879 11.459 1.00 10.01 136 LEU B CA 1
ATOM 2062 C C . LEU B 1 136 ? 16.374 -26.710 12.978 1.00 11.15 136 LEU B C 1
ATOM 2063 O O . LEU B 1 136 ? 15.542 -25.957 13.456 1.00 10.88 136 LEU B O 1
ATOM 2068 N N . ASP B 1 137 ? 17.202 -27.414 13.772 1.00 10.57 137 ASP B N 1
ATOM 2069 C CA . ASP B 1 137 ? 17.035 -27.241 15.190 1.00 12.49 137 ASP B CA 1
ATOM 2070 C C . ASP B 1 137 ? 17.351 -25.798 15.550 1.00 10.41 137 ASP B C 1
ATOM 2071 O O . ASP B 1 137 ? 16.817 -25.208 16.464 1.00 9.36 137 ASP B O 1
ATOM 2076 N N . TRP B 1 138 ? 18.379 -25.178 14.893 1.00 9.59 138 TRP B N 1
ATOM 2077 C CA . TRP B 1 138 ? 18.735 -23.763 15.220 1.00 9.43 138 TRP B CA 1
ATOM 2078 C C . TRP B 1 138 ? 17.549 -22.826 14.880 1.00 7.69 138 TRP B C 1
ATOM 2079 O O . TRP B 1 138 ? 17.207 -21.941 15.647 1.00 8.40 138 TRP B O 1
ATOM 2090 N N . ALA B 1 139 ? 16.951 -23.069 13.684 1.00 8.58 139 ALA B N 1
ATOM 2091 C CA . ALA B 1 139 ? 15.778 -22.249 13.362 1.00 9.19 139 ALA B CA 1
ATOM 2092 C C . ALA B 1 139 ? 14.674 -22.404 14.447 1.00 8.94 139 ALA B C 1
ATOM 2093 O O . ALA B 1 139 ? 14.016 -21.460 14.827 1.00 9.48 139 ALA B O 1
ATOM 2095 N N . ARG B 1 140 ? 14.463 -23.638 14.975 1.00 9.94 140 ARG B N 1
ATOM 2096 C CA . ARG B 1 140 ? 13.495 -23.818 16.037 1.00 9.91 140 ARG B CA 1
ATOM 2097 C C . ARG B 1 140 ? 13.819 -23.119 17.305 1.00 10.04 140 ARG B C 1
ATOM 2098 O O . ARG B 1 140 ? 12.968 -22.626 17.997 1.00 10.69 140 ARG B O 1
ATOM 2106 N N . GLU B 1 141 ? 15.152 -23.059 17.664 1.00 10.94 141 GLU B N 1
ATOM 2107 C CA . GLU B 1 141 ? 15.536 -22.197 18.835 1.00 10.76 141 GLU B CA 1
ATOM 2108 C C . GLU B 1 141 ? 15.176 -20.786 18.660 1.00 13.10 141 GLU B C 1
ATOM 2109 O O . GLU B 1 141 ? 14.660 -20.087 19.571 1.00 13.48 141 GLU B O 1
ATOM 2115 N N . VAL B 1 142 ? 15.475 -20.242 17.463 1.00 11.34 142 VAL B N 1
ATOM 2116 C CA . VAL B 1 142 ? 15.124 -18.868 17.274 1.00 10.74 142 VAL B CA 1
ATOM 2117 C C . VAL B 1 142 ? 13.600 -18.667 17.397 1.00 11.49 142 VAL B C 1
ATOM 2118 O O . VAL B 1 142 ? 13.147 -17.749 18.047 1.00 11.71 142 VAL B O 1
ATOM 2122 N N . LEU B 1 143 ? 12.800 -19.531 16.787 1.00 10.74 143 LEU B N 1
ATOM 2123 C CA . LEU B 1 143 ? 11.375 -19.378 16.883 1.00 11.75 143 LEU B CA 1
ATOM 2124 C C . LEU B 1 143 ? 10.867 -19.380 18.348 1.00 10.86 143 LEU B C 1
ATOM 2125 O O . LEU B 1 143 ? 9.985 -18.628 18.694 1.00 12.45 143 LEU B O 1
ATOM 2130 N N . ALA B 1 144 ? 11.448 -20.249 19.137 1.00 12.01 144 ALA B N 1
ATOM 2131 C CA . ALA B 1 144 ? 11.042 -20.472 20.553 1.00 13.83 144 ALA B CA 1
ATOM 2132 C C . ALA B 1 144 ? 11.363 -19.280 21.415 1.00 15.66 144 ALA B C 1
ATOM 2133 O O . ALA B 1 144 ? 10.813 -19.107 22.504 1.00 17.53 144 ALA B O 1
ATOM 2135 N N . ARG B 1 145 ? 12.308 -18.464 20.986 1.00 12.03 145 ARG B N 1
ATOM 2136 C CA . ARG B 1 145 ? 12.811 -17.377 21.798 1.00 14.64 145 ARG B CA 1
ATOM 2137 C C . ARG B 1 145 ? 12.254 -16.007 21.386 1.00 15.00 145 ARG B C 1
ATOM 2138 O O . ARG B 1 145 ? 12.258 -15.069 22.152 1.00 21.84 145 ARG B O 1
ATOM 2146 N N . VAL B 1 146 ? 11.706 -15.869 20.192 1.00 14.07 146 VAL B N 1
ATOM 2147 C CA . VAL B 1 146 ? 11.194 -14.569 19.763 1.00 18.19 146 VAL B CA 1
ATOM 2148 C C . VAL B 1 146 ? 9.719 -14.307 20.168 1.00 21.60 146 VAL B C 1
ATOM 2149 O O . VAL B 1 146 ? 9.068 -15.272 20.604 1.00 20.15 146 VAL B O 1
#

Secondary structure (DSSP, 8-state):
-EEEEEEE-SSSHHHHHHHHHHHHHHHTT-EEEEEEGGG--STTTTTT-SEEEEEE-EE-SSSBEE-TTHHHHHHTGGGS--TT-EEEEEEEE-TTSSSTTHHHHHHHHHHHHTTPEE-S--EEEESSPPHHHHHHHHHHHHHH-/-EEEEEEE-SSSHHHHHHHHHHHHHHHTT-EEEEEEGGG--STTTTTT-SEEEEEE-EE-TTSBEEPGGGHHHHHTGGGS--TT-EEEEEEEE-TTSSSTTHHHHHHHHHHHHTT-EE-SSPEEEESSPPHHHHHHHHHHHHHH-

Radius of gyration: 19.34 Å; Cα contacts (8 Å, |Δi|>4): 642; chains: 2; bounding box: 52×34×52 Å

Solvent-accessible surface area: 12537 Å² total; per-residue (Å²): 90,76,0,3,0,0,15,0,15,81,95,30,77,0,64,38,2,0,72,44,0,6,142,23,0,73,98,111,58,11,110,22,50,49,33,39,5,58,113,30,114,7,88,25,30,1,127,63,34,68,0,2,0,2,0,0,10,31,113,19,138,100,48,0,50,3,1,122,33,0,31,76,6,9,75,67,2,96,148,1,34,6,144,109,37,66,0,0,0,0,0,9,17,57,64,104,145,62,16,52,1,0,0,0,3,0,0,10,19,41,0,83,106,44,25,10,57,36,9,13,89,17,11,36,2,72,36,156,38,75,96,58,83,6,60,86,10,0,134,90,0,36,89,106,59,96,81,0,5,0,0,23,0,21,82,92,29,61,1,60,38,1,0,98,46,0,7,156,24,0,72,85,117,56,1,92,14,53,45,41,46,4,56,112,30,109,4,94,35,31,1,109,61,45,67,0,2,0,2,0,0,11,27,110,26,123,104,23,0,47,0,2,120,46,0,35,80,6,7,86,46,2,93,140,2,23,5,151,106,33,67,0,0,0,0,0,7,17,60,69,96,147,45,11,55,1,0,0,0,2,0,0,10,19,38,0,61,93,42,20,15,57,42,5,10,92,22,15,38,1,70,34,131,49,84,94,62,87,6,61,81,10,0,136,85,0,46,92,136,58

Sequence (290 aa):
PKALIVYGSTTGNTEGVAEAIAKTLNSEGMETTVVNVADVTAPGLAEGYDVVLLGCSTWGDDEIELQEDFVPLYEDLDRAGLKDKKVGVFGCGDSSYTYFCGAVDVIEKKAEELGATLVASSLKIDGEPDSAEVLDWAREVLARVPKALIVYGSTTGNTEGVAEAIAKTLNSEGMETTVVNVADVTAPGLAEGYDVVLLGCSTWGDDEIELQEDFVPLYEDLDRAGLKDKKVGVFGCGDSSYTYFCGAVDVIEKKAEELGATLVASSLKIDGEPDSAEVLDWAREVLARV

CATH classification: 3.40.50.360

Organism: Megalodesulfovibrio gigas (strain ATCC 19364 / DSM 1382 / NCIMB 9332 / VKM B-1759) (NCBI:txid1121448)

Nearest PDB structures (foldseek):
  4heq-assembly1_B  TM=1.007E+00  e=3.863E-32  Megalodesulfovibrio gigas
  1c7f-assembly1_A  TM=9.773E-01  e=2.551E-23  Nitratidesulfovibrio vulgaris
  1akq-assembly1_A  TM=9.756E-01  e=2.390E-23  Nitratidesulfovibrio vulgaris str. Hildenborough
  5yog-assembly1_A  TM=9.735E-01  e=4.890E-23  Nitratidesulfovibrio vulgaris str. Hildenborough
  5yoc-assembly1_A  TM=9.702E-01  e=5.219E-23  Nitratidesulfovibrio vulgaris str. Hildenborough